Protein AF-A0A163KDQ4-F1 (afdb_monomer)

Solvent-accessible surface area (backbone atoms only — not comparable to full-atom values): 15233 Å² total; per-residue (Å²): 133,85,80,79,77,59,69,64,51,70,70,62,47,51,52,53,52,51,55,53,47,68,76,38,55,72,83,52,40,73,71,54,54,38,42,70,71,56,47,52,53,47,49,52,44,64,75,37,75,81,55,72,84,62,69,50,72,68,56,48,53,49,42,67,73,61,44,45,79,44,73,43,96,87,72,46,79,43,54,22,33,94,68,16,47,52,46,38,52,89,48,44,62,63,54,50,52,50,27,30,56,76,41,70,73,39,57,50,67,58,24,49,50,55,42,61,66,57,39,25,67,72,56,70,67,59,51,40,53,51,53,65,59,22,52,56,53,42,55,67,70,64,51,80,76,76,70,78,70,85,77,77,83,82,82,82,85,91,81,82,87,80,89,86,88,88,84,85,82,81,89,80,87,84,91,79,87,80,81,90,77,85,89,76,87,81,86,80,77,85,82,74,87,74,84,75,71,86,78,74,81,77,53,68,65,68,62,67,75,46,76,58,68,75,85,75,73,83,86,82,74,87,80,79,78,77,76,82,84,79,128

Organism: Absidia glauca (NCBI:txid4829)

Secondary structure (DSSP, 8-state):
-----PPPPHHHHHHHHHHHHHTS-HHHHHHHSB-HHHHHHHHHHHH-TT--SSS-HHHHHHHHHH-EEEE-TTS-EEEEETTEEBPBHHHHHHHHHHHHHHTTS--HHHHHHHHHHH-BS--HHHHHHHHHT-HHHHHHHH----PPP------------------------------PPP-----PPP-------------HHHHHTSPSS------S-GGGGSSSS--

Structure (mmCIF, N/CA/C/O backbone):
data_AF-A0A163KDQ4-F1
#
_entry.id   AF-A0A163KDQ4-F1
#
loop_
_atom_site.group_PDB
_atom_site.id
_atom_site.type_symbol
_atom_site.label_atom_id
_atom_site.label_alt_id
_atom_site.label_comp_id
_atom_site.label_asym_id
_atom_site.label_entity_id
_atom_site.label_seq_id
_atom_site.pdbx_PDB_ins_code
_atom_site.Cartn_x
_atom_site.Cartn_y
_atom_site.Cartn_z
_atom_site.occupancy
_atom_site.B_iso_or_equiv
_atom_site.auth_seq_id
_atom_site.auth_comp_id
_atom_site.auth_asym_id
_atom_site.auth_atom_id
_atom_site.pdbx_PDB_model_num
ATOM 1 N N . MET A 1 1 ? 18.501 -19.858 -22.096 1.00 34.72 1 MET A N 1
ATOM 2 C CA . MET A 1 1 ? 19.279 -18.742 -21.516 1.00 34.72 1 MET A CA 1
ATOM 3 C C . MET A 1 1 ? 18.375 -17.984 -20.552 1.00 34.72 1 MET A C 1
ATOM 5 O O . MET A 1 1 ? 17.455 -17.316 -21.007 1.00 34.72 1 MET A O 1
ATOM 9 N N . GLN A 1 2 ? 18.534 -18.166 -19.237 1.00 36.69 2 GLN A N 1
ATOM 10 C CA . GLN A 1 2 ? 17.748 -17.416 -18.251 1.00 36.69 2 GLN A CA 1
ATOM 11 C C . GLN A 1 2 ? 18.198 -15.951 -18.262 1.00 36.69 2 GLN A C 1
ATOM 13 O O . GLN A 1 2 ? 19.322 -15.643 -17.878 1.00 36.69 2 GLN A O 1
ATOM 18 N N . ASN A 1 3 ? 17.321 -15.051 -18.714 1.00 43.50 3 ASN A N 1
ATOM 19 C CA . ASN A 1 3 ? 17.499 -13.614 -18.533 1.00 43.50 3 ASN A CA 1
ATOM 20 C C . ASN A 1 3 ? 17.488 -13.320 -17.031 1.00 43.50 3 ASN A C 1
ATOM 22 O O . ASN A 1 3 ? 16.437 -13.308 -16.387 1.00 43.50 3 ASN A O 1
ATOM 26 N N . GLN A 1 4 ? 18.671 -13.112 -16.467 1.00 48.69 4 GLN A N 1
ATOM 27 C CA . GLN A 1 4 ? 18.855 -12.680 -15.093 1.00 48.69 4 GLN A CA 1
ATOM 28 C C . GLN A 1 4 ? 18.455 -11.199 -15.023 1.00 48.69 4 GLN A C 1
ATOM 30 O O . GLN A 1 4 ? 19.281 -10.297 -15.120 1.00 48.69 4 GLN A O 1
ATOM 35 N N . HIS A 1 5 ? 17.146 -10.939 -14.966 1.00 62.34 5 HIS A N 1
ATOM 36 C CA . HIS A 1 5 ? 16.616 -9.584 -14.877 1.00 62.34 5 HIS A CA 1
ATOM 37 C C . HIS A 1 5 ? 17.116 -8.941 -13.580 1.00 62.34 5 HIS A C 1
ATOM 39 O O . HIS A 1 5 ? 16.758 -9.365 -12.483 1.00 62.34 5 HIS A O 1
ATOM 45 N N . HIS A 1 6 ? 17.979 -7.934 -13.710 1.00 81.19 6 HIS A N 1
ATOM 46 C CA . HIS A 1 6 ? 18.516 -7.199 -12.573 1.00 81.19 6 HIS A CA 1
ATOM 47 C C . HIS A 1 6 ? 17.442 -6.250 -12.026 1.00 81.19 6 HIS A C 1
ATOM 49 O O . HIS A 1 6 ? 16.969 -5.344 -12.724 1.00 81.19 6 HIS A O 1
ATOM 55 N N . TYR A 1 7 ? 17.038 -6.472 -10.777 1.00 81.31 7 TYR A N 1
ATOM 56 C CA . TYR A 1 7 ? 16.044 -5.656 -10.084 1.00 81.31 7 TYR A CA 1
ATOM 57 C C . TYR A 1 7 ? 16.706 -4.622 -9.175 1.00 81.31 7 TYR A C 1
ATOM 59 O O . TYR A 1 7 ? 17.862 -4.754 -8.787 1.00 81.31 7 TYR A O 1
ATOM 67 N N . LEU A 1 8 ? 15.943 -3.580 -8.844 1.00 90.75 8 LEU A N 1
ATOM 68 C CA . LEU A 1 8 ? 16.328 -2.583 -7.849 1.00 90.75 8 LEU A CA 1
ATOM 69 C C . LEU A 1 8 ? 16.615 -3.274 -6.508 1.00 90.75 8 LEU A C 1
ATOM 71 O O . LEU A 1 8 ? 15.811 -4.100 -6.099 1.00 90.75 8 LEU A O 1
ATOM 75 N N . SER A 1 9 ? 17.700 -2.920 -5.818 1.00 91.56 9 SER A N 1
ATOM 76 C CA . SER A 1 9 ? 17.992 -3.464 -4.484 1.00 91.56 9 SER A CA 1
ATOM 77 C C . SER A 1 9 ? 17.008 -2.955 -3.416 1.00 91.56 9 SER A C 1
ATOM 79 O O . SER A 1 9 ? 16.410 -1.886 -3.569 1.00 91.56 9 SER A O 1
ATOM 81 N N . GLN A 1 10 ? 16.884 -3.677 -2.296 1.00 92.25 10 GLN A N 1
ATOM 82 C CA . GLN A 1 10 ? 16.089 -3.233 -1.142 1.00 92.25 10 GLN A CA 1
ATOM 83 C C . GLN A 1 10 ? 16.566 -1.866 -0.621 1.00 92.25 10 GLN A C 1
ATOM 85 O O . GLN A 1 10 ? 15.752 -0.970 -0.430 1.00 92.25 10 GLN A O 1
ATOM 90 N N . THR A 1 11 ? 17.878 -1.669 -0.469 1.00 94.25 11 THR A N 1
ATOM 91 C CA . THR A 1 11 ? 18.456 -0.409 0.028 1.00 94.25 11 THR A CA 1
ATOM 92 C C . THR A 1 11 ? 18.097 0.776 -0.867 1.00 94.25 11 THR A C 1
ATOM 94 O O . THR A 1 11 ? 17.671 1.827 -0.387 1.00 94.25 11 THR A O 1
ATOM 97 N N . SER A 1 12 ? 18.197 0.595 -2.187 1.00 94.19 12 SER A N 1
ATOM 98 C CA . SER A 1 12 ? 17.800 1.622 -3.155 1.00 94.19 12 SER A CA 1
ATOM 99 C C . SER A 1 12 ? 16.291 1.881 -3.120 1.00 94.19 12 SER A C 1
ATOM 101 O O . SER A 1 12 ? 15.836 3.005 -3.324 1.00 94.19 12 SER A O 1
ATOM 103 N N . PHE A 1 13 ? 15.477 0.862 -2.835 1.00 95.88 13 PHE A N 1
ATOM 104 C CA . PHE A 1 13 ? 14.049 1.068 -2.617 1.00 95.88 13 PHE A CA 1
ATOM 105 C C . PHE A 1 13 ? 13.758 1.855 -1.333 1.00 95.88 13 PHE A C 1
ATOM 107 O O . PHE A 1 13 ? 12.899 2.738 -1.342 1.00 95.88 13 PHE A O 1
ATOM 114 N N . ASP A 1 14 ? 14.495 1.611 -0.252 1.00 96.06 14 ASP A N 1
ATOM 115 C CA . ASP A 1 14 ? 14.333 2.350 1.001 1.00 96.06 14 ASP A CA 1
ATOM 116 C C . ASP A 1 14 ? 14.663 3.843 0.818 1.00 96.06 14 ASP A C 1
ATOM 118 O O . ASP A 1 14 ? 14.008 4.708 1.406 1.00 96.06 14 ASP A O 1
ATOM 122 N N . GLU A 1 15 ? 15.617 4.179 -0.056 1.00 96.56 15 GLU A N 1
ATOM 123 C CA . GLU A 1 15 ? 15.880 5.558 -0.500 1.00 96.56 15 GLU A CA 1
ATOM 124 C C . GLU A 1 15 ? 14.683 6.178 -1.223 1.00 96.56 15 GLU A C 1
ATOM 126 O O . GLU A 1 15 ? 14.291 7.312 -0.927 1.00 96.56 15 GLU A O 1
ATOM 131 N N . ILE A 1 16 ? 14.050 5.424 -2.126 1.00 96.44 16 ILE A N 1
ATOM 132 C CA . ILE A 1 16 ? 12.833 5.859 -2.819 1.00 96.44 16 ILE A CA 1
ATOM 133 C C . ILE A 1 16 ? 11.706 6.125 -1.815 1.00 96.44 16 ILE A C 1
ATOM 135 O O . ILE A 1 16 ? 11.016 7.143 -1.935 1.00 96.44 16 ILE A O 1
ATOM 139 N N . VAL A 1 17 ? 11.523 5.250 -0.821 1.00 95.88 17 VAL A N 1
ATOM 140 C CA . VAL A 1 17 ? 10.521 5.414 0.245 1.00 95.88 17 VAL A CA 1
ATOM 141 C C . VAL A 1 17 ? 10.825 6.652 1.088 1.00 95.88 17 VAL A C 1
ATOM 143 O O . VAL A 1 17 ? 9.925 7.463 1.318 1.00 95.88 17 VAL A O 1
ATOM 146 N N . ARG A 1 18 ? 12.082 6.852 1.505 1.00 95.25 18 ARG A N 1
ATOM 147 C CA . ARG A 1 18 ? 12.508 8.042 2.261 1.00 95.25 18 ARG A CA 1
ATOM 148 C C . ARG A 1 18 ? 12.234 9.326 1.487 1.00 95.25 18 ARG A C 1
ATOM 150 O O . ARG A 1 18 ? 11.585 10.229 2.014 1.00 95.25 18 ARG A O 1
ATOM 157 N N . SER A 1 19 ? 12.649 9.381 0.222 1.00 95.56 19 SER A N 1
ATOM 158 C CA . SER A 1 19 ? 12.368 10.513 -0.665 1.00 95.56 19 SER A CA 1
ATOM 159 C C . SER A 1 19 ? 10.862 10.731 -0.843 1.00 95.56 19 SER A C 1
ATOM 161 O O . SER A 1 19 ? 10.387 11.866 -0.831 1.00 95.56 19 SER A O 1
ATOM 163 N N . TYR A 1 20 ? 10.073 9.664 -0.987 1.00 95.38 20 TYR A N 1
ATOM 164 C CA . TYR A 1 20 ? 8.616 9.762 -1.101 1.00 95.38 20 TYR A CA 1
ATOM 165 C C . TYR A 1 20 ? 7.992 10.396 0.146 1.00 95.38 20 TYR A C 1
ATOM 167 O O . TYR A 1 20 ? 7.242 11.362 0.023 1.00 95.38 20 TYR A O 1
ATOM 175 N N . LEU A 1 21 ? 8.347 9.914 1.338 1.00 94.12 21 LEU A N 1
ATOM 176 C CA . LEU A 1 21 ? 7.816 10.428 2.601 1.00 94.12 21 LEU A CA 1
ATOM 177 C C . LEU A 1 21 ? 8.261 11.870 2.882 1.00 94.12 21 LEU A C 1
ATOM 179 O O . LEU A 1 21 ? 7.455 12.661 3.378 1.00 94.12 21 LEU A O 1
ATOM 183 N N . ALA A 1 22 ? 9.502 12.231 2.541 1.00 92.88 22 ALA A N 1
ATOM 184 C CA . ALA A 1 22 ? 10.025 13.589 2.704 1.00 92.88 22 ALA A CA 1
ATOM 185 C C . ALA A 1 22 ? 9.215 14.626 1.906 1.00 92.88 22 ALA A C 1
ATOM 187 O O . ALA A 1 22 ? 8.944 15.711 2.413 1.00 92.88 22 ALA A O 1
ATOM 188 N N . ASN A 1 23 ? 8.741 14.249 0.715 1.00 92.69 23 ASN A N 1
ATOM 189 C CA . ASN A 1 23 ? 7.931 15.103 -0.160 1.00 92.69 23 ASN A CA 1
ATOM 190 C C . ASN A 1 23 ? 6.452 15.218 0.265 1.00 92.69 23 ASN A C 1
ATOM 192 O O . ASN A 1 23 ? 5.674 15.918 -0.384 1.00 92.69 23 ASN A O 1
ATOM 196 N N . LEU A 1 24 ? 6.028 14.528 1.329 1.00 92.25 24 LEU A N 1
ATOM 197 C CA . LEU A 1 24 ? 4.675 14.637 1.873 1.00 92.25 24 LEU A CA 1
ATOM 198 C C . LEU A 1 24 ? 4.623 15.608 3.052 1.00 92.25 24 LEU A C 1
ATOM 200 O O . LEU A 1 24 ? 5.508 15.614 3.912 1.00 92.25 24 LEU A O 1
ATOM 204 N N . SER A 1 25 ? 3.517 16.354 3.142 1.00 90.50 25 SER A N 1
ATOM 205 C CA . SER A 1 25 ? 3.184 17.131 4.336 1.00 90.50 25 SER A CA 1
ATOM 206 C C . SER A 1 25 ? 3.009 16.219 5.550 1.00 90.50 25 SER A C 1
ATOM 208 O O . SER A 1 25 ? 2.615 15.059 5.412 1.00 90.50 25 SER A O 1
ATOM 210 N N . PHE A 1 26 ? 3.232 16.758 6.751 1.00 85.12 26 PHE A N 1
ATOM 211 C CA . PHE A 1 26 ? 3.130 16.009 8.008 1.00 85.12 26 PHE A CA 1
ATOM 212 C C . PHE A 1 26 ? 1.811 15.222 8.129 1.00 85.12 26 PHE A C 1
ATOM 214 O O . PHE A 1 26 ? 1.819 14.017 8.380 1.00 85.12 26 PHE A O 1
ATOM 221 N N . LYS A 1 27 ? 0.679 15.872 7.815 1.00 84.88 27 LYS A N 1
ATOM 222 C CA . LYS A 1 27 ? -0.659 15.253 7.846 1.00 84.88 27 LYS A CA 1
ATOM 223 C C . LYS A 1 27 ? -0.804 14.067 6.884 1.00 84.88 27 LYS A C 1
ATOM 225 O O . LYS A 1 27 ? -1.505 13.111 7.203 1.00 84.88 27 LYS A O 1
ATOM 230 N N . LYS A 1 28 ? -0.177 14.124 5.702 1.00 86.25 28 LYS A N 1
ATOM 231 C CA . LYS A 1 28 ? -0.217 13.030 4.715 1.00 86.25 28 LYS A CA 1
ATOM 232 C C . LYS A 1 28 ? 0.767 11.921 5.080 1.00 86.25 28 LYS A C 1
ATOM 234 O O . LYS A 1 28 ? 0.423 10.752 4.950 1.00 86.25 28 LYS A O 1
ATOM 239 N N . ARG A 1 29 ? 1.959 12.282 5.563 1.00 87.81 29 ARG A N 1
ATOM 240 C CA . ARG A 1 29 ? 3.044 11.356 5.908 1.00 87.81 29 ARG A CA 1
ATOM 241 C C . ARG A 1 29 ? 2.635 10.350 6.984 1.00 87.81 29 ARG A C 1
ATOM 243 O O . ARG A 1 29 ? 2.889 9.168 6.792 1.00 87.81 29 ARG A O 1
ATOM 250 N N . ASP A 1 30 ? 1.956 10.797 8.046 1.00 82.56 30 ASP A N 1
ATOM 251 C CA . ASP A 1 30 ? 1.533 9.930 9.165 1.00 82.56 30 ASP A CA 1
ATOM 252 C C . ASP A 1 30 ? 0.646 8.750 8.725 1.00 82.56 30 ASP A C 1
ATOM 254 O O . ASP A 1 30 ? 0.699 7.666 9.301 1.00 82.56 30 ASP A O 1
ATOM 258 N N . LYS A 1 31 ? -0.166 8.945 7.681 1.00 83.75 31 LYS A N 1
ATOM 259 C CA . LYS A 1 31 ? -1.146 7.951 7.211 1.00 83.75 31 LYS A CA 1
ATOM 260 C C . LYS A 1 31 ? -0.761 7.287 5.889 1.00 83.75 31 LYS A C 1
ATOM 262 O O . LYS A 1 31 ? -1.480 6.399 5.435 1.00 83.75 31 LYS A O 1
ATOM 267 N N . ALA A 1 32 ? 0.333 7.726 5.263 1.00 90.88 32 ALA A N 1
ATOM 268 C CA . ALA A 1 32 ? 0.705 7.313 3.912 1.00 90.88 32 ALA A CA 1
ATOM 269 C C . ALA A 1 32 ? 1.095 5.836 3.832 1.00 90.88 32 ALA A C 1
ATOM 271 O O . ALA A 1 32 ? 0.695 5.156 2.893 1.00 90.88 32 ALA A O 1
ATOM 272 N N . LEU A 1 33 ? 1.876 5.360 4.802 1.00 94.44 33 LEU A N 1
ATOM 273 C CA . LEU A 1 33 ? 2.344 3.980 4.894 1.00 94.44 33 LEU A CA 1
ATOM 274 C C . LEU A 1 33 ? 2.084 3.471 6.310 1.00 94.44 33 LEU A C 1
ATOM 276 O O . LEU A 1 33 ? 2.248 4.212 7.277 1.00 94.44 33 LEU A O 1
ATOM 280 N N . ILE A 1 34 ? 1.691 2.208 6.428 1.00 94.56 34 ILE A N 1
ATOM 281 C CA . ILE A 1 34 ? 1.491 1.547 7.717 1.00 94.56 34 ILE A CA 1
ATOM 282 C C . ILE A 1 34 ? 2.737 0.712 7.986 1.00 94.56 34 ILE A C 1
ATOM 284 O O . ILE A 1 34 ? 3.053 -0.175 7.202 1.00 94.56 34 ILE A O 1
ATOM 288 N N . ASP A 1 35 ? 3.468 1.014 9.055 1.00 94.75 35 ASP A N 1
ATOM 289 C CA . ASP A 1 35 ? 4.564 0.163 9.516 1.00 94.75 35 ASP A CA 1
ATOM 290 C C . ASP A 1 35 ? 4.040 -0.981 10.394 1.00 94.75 35 ASP A C 1
ATOM 292 O O . ASP A 1 35 ? 2.869 -1.014 10.790 1.00 94.75 35 ASP A O 1
ATOM 296 N N . ARG A 1 36 ? 4.916 -1.936 10.714 1.00 94.06 36 ARG A N 1
ATOM 297 C CA . ARG A 1 36 ? 4.572 -3.074 11.577 1.00 94.06 36 ARG A CA 1
ATOM 298 C C . ARG A 1 36 ? 3.943 -2.651 12.908 1.00 94.06 36 ARG A C 1
ATOM 300 O O . ARG A 1 36 ? 2.951 -3.241 13.330 1.00 94.06 36 ARG A O 1
ATOM 307 N N . ARG A 1 37 ? 4.502 -1.631 13.568 1.00 94.31 37 ARG A N 1
ATOM 308 C CA . ARG A 1 37 ? 4.016 -1.157 14.872 1.00 94.31 37 ARG A CA 1
ATOM 309 C C . ARG A 1 37 ? 2.583 -0.642 14.763 1.00 94.31 37 ARG A C 1
ATOM 311 O O . ARG A 1 37 ? 1.730 -1.024 15.561 1.00 94.31 37 ARG A O 1
ATOM 318 N N . ARG A 1 38 ? 2.301 0.195 13.764 1.00 94.25 38 ARG A N 1
ATOM 319 C CA . ARG A 1 38 ? 0.967 0.745 13.515 1.00 94.25 38 ARG A CA 1
ATOM 320 C C . ARG A 1 38 ? -0.014 -0.341 13.088 1.00 94.25 38 ARG A C 1
ATOM 322 O O . ARG A 1 38 ? -1.150 -0.311 13.543 1.00 94.25 38 ARG A O 1
ATOM 329 N N . TYR A 1 39 ? 0.417 -1.312 12.284 1.00 95.75 39 TYR A N 1
ATOM 330 C CA . TYR A 1 39 ? -0.403 -2.468 11.916 1.00 95.75 39 TYR A CA 1
ATOM 331 C C . TYR A 1 39 ? -0.865 -3.256 13.148 1.00 95.75 39 TYR A C 1
ATOM 333 O O . TYR A 1 39 ? -2.047 -3.563 13.265 1.00 95.75 39 TYR A O 1
ATOM 341 N N . ASN A 1 40 ? 0.029 -3.515 14.105 1.00 94.75 40 ASN A N 1
ATOM 342 C CA . ASN A 1 40 ? -0.322 -4.227 15.338 1.00 94.75 40 ASN A CA 1
ATOM 343 C C . ASN A 1 40 ? -1.328 -3.441 16.195 1.00 94.75 40 ASN A C 1
ATOM 345 O O . ASN A 1 40 ? -2.254 -4.027 16.745 1.00 94.75 40 ASN A O 1
ATOM 349 N N . LEU A 1 41 ? -1.204 -2.110 16.260 1.00 94.50 41 LEU A N 1
ATOM 350 C CA . LEU A 1 41 ? -2.204 -1.267 16.928 1.00 94.50 41 LEU A CA 1
ATOM 351 C C . LEU A 1 41 ? -3.565 -1.321 16.225 1.00 94.50 41 LEU A C 1
ATOM 353 O O . LEU A 1 41 ? -4.597 -1.356 16.890 1.00 94.50 41 LEU A O 1
ATOM 357 N N . ILE A 1 42 ? -3.580 -1.327 14.888 1.00 95.69 42 ILE A N 1
ATOM 358 C CA . ILE A 1 42 ? -4.812 -1.497 14.107 1.00 95.69 42 ILE A CA 1
ATOM 359 C C . ILE A 1 42 ? -5.452 -2.849 14.438 1.00 95.69 42 ILE A C 1
ATOM 361 O O . ILE A 1 42 ? -6.644 -2.899 14.732 1.00 95.69 42 ILE A O 1
ATOM 365 N N . LEU A 1 43 ? -4.655 -3.919 14.440 1.00 94.69 43 LEU A N 1
ATOM 366 C CA . LEU A 1 43 ? -5.100 -5.269 14.769 1.00 94.69 43 LEU A CA 1
ATOM 367 C C . LEU A 1 43 ? -5.732 -5.324 16.167 1.00 94.69 43 LEU A C 1
ATOM 369 O O . LEU A 1 43 ? -6.866 -5.775 16.299 1.00 94.69 43 LEU A O 1
ATOM 373 N N . GLN A 1 44 ? -5.051 -4.776 17.175 1.00 94.69 44 GLN A N 1
ATOM 374 C CA . GLN A 1 44 ? -5.523 -4.756 18.560 1.00 94.69 44 GLN A CA 1
ATOM 375 C C . GLN A 1 44 ? -6.852 -3.998 18.713 1.00 94.69 44 GLN A C 1
ATOM 377 O O . GLN A 1 44 ? -7.772 -4.474 19.375 1.00 94.69 44 GLN A O 1
ATOM 382 N N . VAL A 1 45 ? -6.994 -2.838 18.058 1.00 95.62 45 VAL A N 1
ATOM 383 C CA . VAL A 1 45 ? -8.248 -2.061 18.078 1.00 95.62 45 VAL A CA 1
ATOM 384 C C . VAL A 1 45 ? -9.406 -2.829 17.438 1.00 95.62 45 VAL A C 1
ATOM 386 O O . VAL A 1 45 ? -10.545 -2.699 17.887 1.00 95.62 45 VAL A O 1
ATOM 389 N N . LEU A 1 46 ? -9.145 -3.593 16.376 1.00 95.06 46 LEU A N 1
ATOM 390 C CA . LEU A 1 46 ? -10.184 -4.364 15.695 1.00 95.06 46 LEU A CA 1
ATOM 391 C C . LEU A 1 46 ? -10.546 -5.658 16.437 1.00 95.06 46 LEU A C 1
ATOM 393 O O . LEU A 1 46 ? -11.700 -6.073 16.374 1.00 95.06 46 LEU A O 1
ATOM 397 N N . GLN A 1 47 ? -9.593 -6.276 17.138 1.00 92.94 47 GLN A N 1
ATOM 398 C CA . GLN A 1 47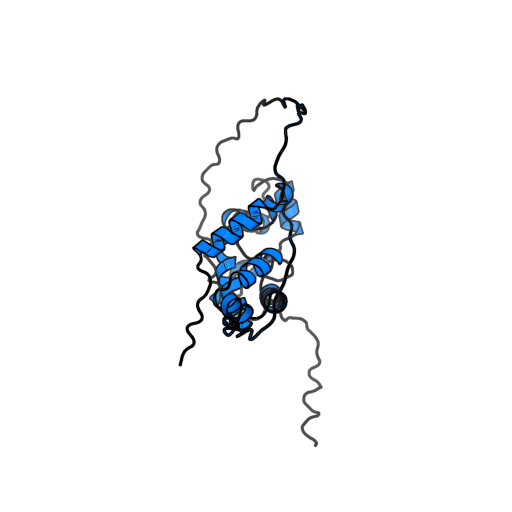 ? -9.837 -7.446 17.986 1.00 92.94 47 GLN A CA 1
ATOM 399 C C . GLN A 1 47 ? -10.677 -7.086 19.215 1.00 92.94 47 GLN A C 1
ATOM 401 O O . GLN A 1 47 ? -11.609 -7.806 19.566 1.00 92.94 47 GLN A O 1
ATOM 406 N N . GLU A 1 48 ? -10.389 -5.943 19.841 1.00 90.38 48 GLU A N 1
ATOM 407 C CA . GLU A 1 48 ? -11.056 -5.496 21.062 1.00 90.38 48 GLU A CA 1
ATOM 408 C C . GLU A 1 48 ? -11.698 -4.110 20.873 1.00 90.38 48 GLU A C 1
ATOM 410 O O . GLU A 1 48 ? -11.261 -3.118 21.461 1.00 90.38 48 GLU A O 1
ATOM 415 N N . PRO A 1 49 ? -12.792 -3.989 20.099 1.00 86.25 49 PRO A N 1
ATOM 416 C CA . PRO A 1 49 ? -13.369 -2.689 19.739 1.00 86.25 49 PRO A CA 1
ATOM 417 C C . PRO A 1 49 ? -13.935 -1.895 20.929 1.00 86.25 49 PRO A C 1
ATOM 419 O O . PRO A 1 49 ? -14.201 -0.694 20.794 1.00 86.25 49 PRO A O 1
ATOM 422 N N . LYS A 1 50 ? -14.140 -2.558 22.077 1.00 86.06 50 LYS A N 1
ATOM 423 C CA . LYS A 1 50 ? -14.586 -1.959 23.345 1.00 86.06 50 LYS A CA 1
ATOM 424 C C . LYS A 1 50 ? -13.424 -1.514 24.238 1.00 86.06 50 LYS A C 1
ATOM 426 O O . LYS A 1 50 ? -13.656 -0.748 25.168 1.00 86.06 50 LYS A O 1
ATOM 431 N N . ASN A 1 51 ? -12.197 -1.957 23.966 1.00 88.19 51 ASN A N 1
ATOM 432 C CA . ASN A 1 51 ? -11.035 -1.582 24.757 1.00 88.19 51 ASN A CA 1
ATOM 433 C C . ASN A 1 51 ? -10.615 -0.142 24.423 1.00 88.19 51 ASN A C 1
ATOM 435 O O . ASN A 1 51 ? -10.085 0.162 23.352 1.00 88.19 51 ASN A O 1
ATOM 439 N N . THR A 1 52 ? -10.873 0.775 25.353 1.00 88.31 52 THR A N 1
ATOM 440 C CA . THR A 1 52 ? -10.553 2.198 25.197 1.00 88.31 52 THR A CA 1
ATOM 441 C C . THR A 1 52 ? -9.133 2.559 25.620 1.00 88.31 52 THR A C 1
ATOM 443 O O . THR A 1 52 ? -8.728 3.693 25.367 1.00 88.31 52 THR A O 1
ATOM 446 N N . ALA A 1 53 ? -8.384 1.630 26.227 1.00 88.31 53 ALA A N 1
ATOM 447 C CA . ALA A 1 53 ? -6.995 1.842 26.636 1.00 88.31 53 ALA A CA 1
ATOM 448 C C . ALA A 1 53 ? -6.025 1.818 25.442 1.00 88.31 53 ALA A C 1
ATOM 450 O O . ALA A 1 53 ? -4.918 2.349 25.520 1.00 88.31 53 ALA A O 1
ATOM 451 N N . VAL A 1 54 ? -6.441 1.236 24.312 1.00 85.44 54 VAL A N 1
ATOM 452 C CA . VAL A 1 54 ? -5.620 1.153 23.102 1.00 85.44 54 VAL A CA 1
ATOM 453 C C . VAL A 1 54 ? -5.698 2.463 22.317 1.00 85.44 54 VAL A C 1
ATOM 455 O O . VAL A 1 54 ? -6.720 2.788 21.702 1.00 85.44 54 VAL A O 1
ATOM 458 N N . SER A 1 55 ? -4.577 3.188 22.286 1.00 88.81 55 SER A N 1
ATOM 459 C CA . SER A 1 55 ? -4.389 4.415 21.500 1.00 88.81 55 SER A CA 1
ATOM 460 C C . SER A 1 55 ? -5.440 5.511 21.783 1.00 88.81 55 SER A C 1
ATOM 462 O O . SER A 1 55 ? -6.189 5.469 22.758 1.00 88.81 55 SER A O 1
ATOM 464 N N . THR A 1 56 ? -5.495 6.540 20.937 1.00 92.94 56 THR A N 1
ATOM 465 C CA . THR A 1 56 ? -6.414 7.676 21.090 1.00 92.94 56 THR A CA 1
ATOM 466 C C . THR A 1 56 ? -7.804 7.376 20.519 1.00 92.94 56 THR A C 1
ATOM 468 O O . THR A 1 56 ? -7.969 6.557 19.611 1.00 92.94 56 THR A O 1
ATOM 471 N N . ALA A 1 57 ? -8.834 8.090 20.993 1.00 93.56 57 ALA A N 1
ATOM 472 C CA . ALA A 1 57 ? -10.202 7.947 20.479 1.00 93.56 57 ALA A CA 1
ATOM 473 C C . ALA A 1 57 ? -10.302 8.220 18.967 1.00 93.56 57 ALA A C 1
ATOM 475 O O . ALA A 1 57 ? -10.987 7.491 18.246 1.00 93.56 57 ALA A O 1
ATOM 476 N N . GLN A 1 58 ? -9.566 9.223 18.476 1.00 92.44 58 GLN A N 1
ATOM 477 C CA . GLN A 1 58 ? -9.498 9.550 17.051 1.00 92.44 58 GLN A CA 1
ATOM 478 C C . GLN A 1 58 ? -8.883 8.409 16.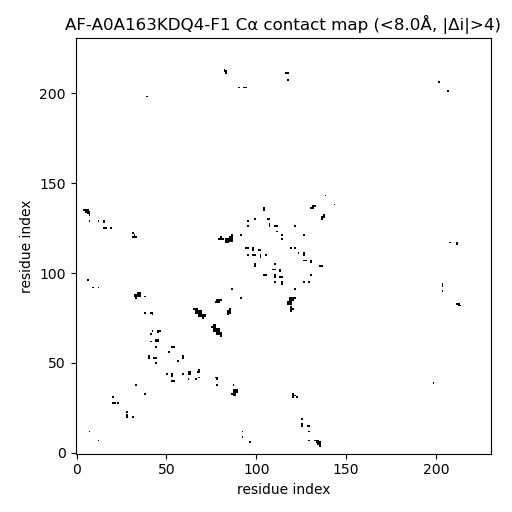234 1.00 92.44 58 GLN A C 1
ATOM 480 O O . GLN A 1 58 ? -9.402 8.071 15.168 1.00 92.44 58 GLN A O 1
ATOM 485 N N . PHE A 1 59 ? -7.809 7.791 16.739 1.00 92.88 59 PHE A N 1
ATOM 486 C CA . PHE A 1 59 ? -7.190 6.640 16.090 1.00 92.88 59 PHE A CA 1
ATOM 487 C C . PHE A 1 59 ? -8.166 5.467 16.015 1.00 92.88 59 PHE A C 1
ATOM 489 O O . PHE A 1 59 ? -8.373 4.925 14.933 1.00 92.88 59 PHE A O 1
ATOM 496 N N . ARG A 1 60 ? -8.846 5.127 17.117 1.00 95.06 60 ARG A N 1
ATOM 497 C CA . ARG A 1 60 ? -9.832 4.034 17.133 1.00 95.06 60 ARG A CA 1
ATOM 498 C C . ARG A 1 60 ? -10.992 4.266 16.170 1.00 95.06 60 ARG A C 1
ATOM 500 O O . ARG A 1 60 ? -11.409 3.341 15.476 1.00 95.06 60 ARG A O 1
ATOM 507 N N . PHE A 1 61 ? -11.520 5.489 16.119 1.00 94.62 61 PHE A N 1
ATOM 508 C CA . PHE A 1 61 ? -12.568 5.844 15.164 1.00 94.62 61 PHE A CA 1
ATOM 509 C C . PHE A 1 61 ? -12.082 5.682 13.720 1.00 94.62 61 PHE A C 1
ATOM 511 O O . PHE A 1 61 ? -12.759 5.053 12.910 1.00 94.62 61 PHE A O 1
ATOM 518 N N . TRP A 1 62 ? -10.888 6.195 13.410 1.00 94.38 62 TRP A N 1
ATOM 519 C CA . TRP A 1 62 ? -10.275 6.040 12.093 1.00 94.38 62 TRP A CA 1
ATOM 520 C C . TRP A 1 62 ? -10.066 4.567 11.728 1.00 94.38 62 TRP A C 1
ATOM 522 O O . TRP A 1 62 ? -10.425 4.171 10.624 1.00 94.38 62 TRP A O 1
ATOM 532 N N . VAL A 1 63 ? -9.567 3.747 12.655 1.00 95.81 63 VAL A N 1
ATOM 533 C CA . VAL A 1 63 ? -9.341 2.318 12.420 1.00 95.81 63 VAL A CA 1
ATOM 534 C C . VAL A 1 63 ? -10.634 1.593 12.073 1.00 95.81 63 VAL A C 1
ATOM 536 O O . VAL A 1 63 ? -10.702 0.964 11.023 1.00 95.81 63 VAL A O 1
ATOM 539 N N . LYS A 1 64 ? -11.674 1.740 12.901 1.00 94.69 64 LYS A N 1
ATOM 540 C CA . LYS A 1 64 ? -12.976 1.095 12.669 1.00 94.69 64 LYS A CA 1
ATOM 541 C C . LYS A 1 64 ? -13.658 1.571 11.387 1.00 94.69 64 LYS A C 1
ATOM 543 O O . LYS A 1 64 ? -14.457 0.844 10.814 1.00 94.69 64 LYS A O 1
ATOM 548 N N . LYS A 1 65 ? -13.370 2.803 10.957 1.00 95.19 65 LYS A N 1
ATOM 549 C CA . LYS A 1 65 ? -13.916 3.372 9.722 1.00 95.19 65 LYS A CA 1
ATOM 550 C C . LYS A 1 65 ? -13.201 2.861 8.471 1.00 95.19 65 LYS A C 1
ATOM 552 O O . LYS A 1 65 ? -13.848 2.699 7.444 1.00 95.19 65 LYS A O 1
ATOM 557 N N . MET A 1 66 ? -11.882 2.685 8.530 1.00 95.44 66 MET A N 1
ATOM 558 C CA . MET A 1 66 ? -11.075 2.366 7.349 1.00 95.44 66 MET A CA 1
ATOM 559 C C . MET A 1 66 ? -10.823 0.870 7.183 1.00 95.44 66 MET A C 1
ATOM 561 O O . MET A 1 66 ? -10.688 0.399 6.061 1.00 95.44 66 MET A O 1
ATOM 565 N N . PHE A 1 67 ? -10.717 0.121 8.275 1.00 96.75 67 PHE A N 1
ATOM 566 C CA . PHE A 1 67 ? -10.224 -1.248 8.240 1.00 96.75 67 PHE A CA 1
ATOM 567 C C . PHE A 1 67 ? -11.249 -2.242 8.760 1.00 96.75 67 PHE A C 1
ATOM 569 O O . PHE A 1 67 ? -12.123 -1.918 9.560 1.00 96.75 67 PHE A O 1
ATOM 576 N N . GLN A 1 68 ? -11.086 -3.480 8.314 1.00 95.44 68 GLN A N 1
ATOM 577 C CA . GLN A 1 68 ? -11.866 -4.629 8.741 1.00 95.44 68 GLN A CA 1
ATOM 578 C C . GLN A 1 68 ? -10.916 -5.754 9.136 1.00 95.44 68 GLN A C 1
ATOM 580 O O . GLN A 1 68 ? -9.823 -5.877 8.579 1.00 95.44 68 GLN A O 1
ATOM 585 N N . LEU A 1 69 ? -11.334 -6.568 10.099 1.00 94.69 69 LEU A N 1
ATOM 586 C CA . LEU A 1 69 ? -10.588 -7.739 10.531 1.00 94.69 69 LEU A CA 1
ATOM 587 C C . LEU A 1 69 ? -11.195 -8.983 9.898 1.00 94.69 69 LEU A C 1
ATOM 589 O O . LEU A 1 69 ? -12.392 -9.222 10.036 1.00 94.69 69 LEU A O 1
ATOM 593 N N . VAL A 1 70 ? -10.371 -9.760 9.204 1.00 92.94 70 VAL A N 1
ATOM 594 C CA . VAL A 1 70 ? -10.785 -10.994 8.534 1.00 92.94 70 VAL A CA 1
ATOM 595 C C . VAL A 1 70 ? -9.987 -12.158 9.097 1.00 92.94 70 VAL A C 1
ATOM 597 O O . VAL A 1 70 ? -8.766 -12.076 9.230 1.00 92.94 70 VAL A O 1
ATOM 600 N N . THR A 1 71 ? -10.675 -13.253 9.402 1.00 91.06 71 THR A N 1
ATOM 601 C CA . THR A 1 71 ? -10.047 -14.515 9.799 1.00 91.06 71 THR A CA 1
ATOM 602 C C . THR A 1 71 ? -9.816 -15.370 8.559 1.00 91.06 71 THR A C 1
ATOM 604 O O . THR A 1 71 ? -10.749 -15.662 7.815 1.00 91.06 71 THR A O 1
ATOM 607 N N . LEU A 1 72 ? -8.566 -15.757 8.322 1.00 85.50 72 LEU A N 1
ATOM 608 C CA . LEU A 1 72 ? -8.181 -16.705 7.282 1.00 85.50 72 LEU A CA 1
ATOM 609 C C . LEU A 1 72 ? -8.656 -18.117 7.636 1.00 85.50 72 LEU A C 1
ATOM 611 O O . LEU A 1 72 ? -8.805 -18.446 8.810 1.00 85.50 72 LEU A O 1
ATOM 615 N N . GLU A 1 73 ? -8.760 -18.993 6.635 1.00 84.31 73 GLU A N 1
ATOM 616 C CA . GLU A 1 73 ? -9.018 -20.431 6.842 1.00 84.31 73 GLU A CA 1
ATOM 617 C C . GLU A 1 73 ? -7.997 -21.076 7.792 1.00 84.31 73 GLU A C 1
ATOM 619 O O . GLU A 1 73 ? -8.324 -21.982 8.547 1.00 84.31 73 GLU A O 1
ATOM 624 N N . THR A 1 74 ? -6.769 -20.550 7.829 1.00 84.81 7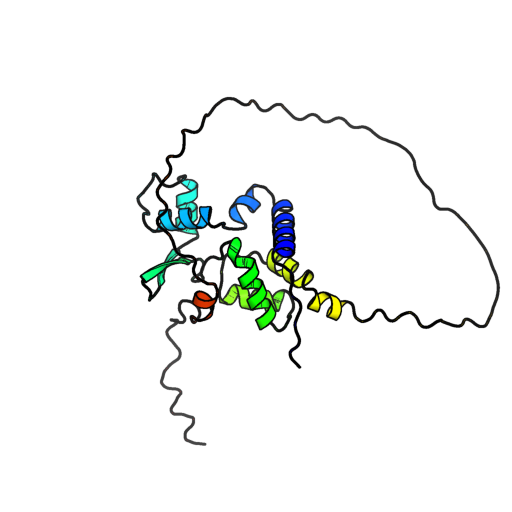4 THR A N 1
ATOM 625 C CA . THR A 1 74 ? -5.719 -21.000 8.754 1.00 84.81 74 THR A CA 1
ATOM 626 C C . THR A 1 74 ? -5.906 -20.492 10.194 1.00 84.81 74 THR A C 1
ATOM 628 O O . THR A 1 74 ? -4.956 -20.544 10.968 1.00 84.81 74 THR A O 1
ATOM 631 N N . GLY A 1 75 ? -7.035 -19.861 10.528 1.00 85.12 75 GLY A N 1
ATOM 632 C CA . GLY A 1 75 ? -7.300 -19.236 11.832 1.00 85.12 75 GLY A CA 1
ATOM 633 C C . GLY A 1 75 ? -6.541 -17.929 12.101 1.00 85.12 75 GLY A C 1
ATOM 634 O O . GLY A 1 75 ? -6.678 -17.345 13.172 1.00 85.12 75 GLY A O 1
ATOM 635 N N . ARG A 1 76 ? -5.742 -17.438 11.145 1.00 86.25 76 ARG A N 1
ATOM 636 C CA . ARG A 1 76 ? -4.939 -16.213 11.305 1.00 86.25 76 ARG A CA 1
ATOM 637 C C . ARG A 1 76 ? -5.763 -14.969 11.004 1.00 86.25 76 ARG A C 1
ATOM 639 O O . ARG A 1 76 ? -6.558 -14.966 10.073 1.00 86.25 76 ARG A O 1
ATOM 646 N N . LEU A 1 77 ? -5.522 -13.897 11.747 1.00 90.62 77 LEU A N 1
ATOM 647 C CA . LEU A 1 77 ? -6.231 -12.631 11.585 1.00 90.62 77 LEU A CA 1
ATOM 648 C C . LEU A 1 77 ? -5.464 -11.677 10.660 1.00 90.62 77 LEU A C 1
ATOM 650 O O . LEU A 1 77 ? -4.261 -11.471 10.822 1.00 90.62 77 LEU A O 1
ATOM 654 N N . VAL A 1 78 ? -6.165 -11.072 9.702 1.00 93.62 78 VAL A N 1
ATOM 655 C CA . VAL A 1 78 ? -5.607 -10.139 8.714 1.00 93.62 78 VAL A CA 1
ATOM 656 C C . VAL A 1 78 ? -6.423 -8.853 8.681 1.00 93.62 78 VAL A C 1
ATOM 658 O O . VAL A 1 78 ? -7.653 -8.875 8.669 1.00 93.62 78 VAL A O 1
ATOM 661 N N . VAL A 1 79 ? -5.723 -7.719 8.646 1.00 95.62 79 VAL A N 1
ATOM 662 C CA . VAL A 1 79 ? -6.329 -6.399 8.480 1.00 95.62 79 VAL A CA 1
ATOM 663 C C . VAL A 1 79 ? -6.543 -6.137 6.992 1.00 95.62 79 VAL A C 1
ATOM 665 O O . VAL A 1 79 ? -5.596 -6.133 6.200 1.00 95.62 79 VAL A O 1
ATOM 668 N N . CYS A 1 80 ? -7.789 -5.869 6.621 1.00 96.00 80 CYS A N 1
ATOM 669 C CA . CYS A 1 80 ? -8.209 -5.614 5.251 1.00 96.00 80 CYS A CA 1
ATOM 670 C C . CYS A 1 80 ? -8.782 -4.200 5.083 1.00 96.00 80 CYS A C 1
ATOM 672 O O . CYS A 1 80 ? -9.372 -3.629 5.999 1.00 96.00 80 CYS A O 1
ATOM 674 N N . HIS A 1 81 ? -8.641 -3.663 3.874 1.00 95.75 81 HIS A N 1
ATOM 675 C CA . HIS A 1 81 ? -9.321 -2.468 3.372 1.00 95.75 81 HIS A CA 1
ATOM 676 C C . HIS A 1 81 ? -9.858 -2.781 1.973 1.00 95.75 81 HIS A C 1
ATOM 678 O O . HIS A 1 81 ? -9.120 -3.329 1.152 1.00 95.75 81 HIS A O 1
ATOM 684 N N . ASP A 1 82 ? -11.120 -2.451 1.690 1.00 92.62 82 ASP A N 1
ATOM 685 C CA . ASP A 1 82 ? -11.820 -2.821 0.445 1.00 92.62 82 ASP A CA 1
ATOM 686 C C . ASP A 1 82 ? -11.654 -4.309 0.078 1.00 92.62 82 ASP A C 1
ATOM 688 O O . ASP A 1 82 ? -11.304 -4.652 -1.054 1.00 92.62 82 ASP A O 1
ATOM 692 N N . ASN A 1 83 ? -11.838 -5.197 1.063 1.00 91.75 83 ASN A N 1
ATOM 693 C CA . ASN A 1 83 ? -11.672 -6.654 0.931 1.00 91.75 83 ASN A CA 1
ATOM 694 C C . ASN A 1 83 ? -10.263 -7.114 0.513 1.00 91.75 83 ASN A C 1
ATOM 696 O O . ASN A 1 83 ? -10.078 -8.257 0.104 1.00 91.75 83 ASN A O 1
ATOM 700 N N . LYS A 1 84 ? -9.252 -6.246 0.626 1.00 93.94 84 LYS A N 1
ATOM 701 C CA . LYS A 1 84 ? -7.862 -6.563 0.283 1.00 93.94 84 LYS A CA 1
ATOM 702 C C . LYS A 1 84 ? -6.948 -6.385 1.487 1.00 93.94 84 LYS A C 1
ATOM 704 O O . LYS A 1 84 ? -7.076 -5.371 2.183 1.00 93.94 84 LYS A O 1
ATOM 709 N N . PRO A 1 85 ? -5.985 -7.296 1.700 1.00 95.69 85 PRO A N 1
ATOM 710 C CA . PRO A 1 85 ? -5.018 -7.176 2.779 1.00 95.69 85 PRO A CA 1
ATOM 711 C C . PRO A 1 85 ? -4.252 -5.856 2.677 1.00 95.69 85 PRO A C 1
ATOM 713 O O . PRO A 1 85 ? -3.787 -5.462 1.600 1.00 95.69 85 PRO A O 1
ATOM 716 N N . VAL A 1 86 ? -4.139 -5.175 3.813 1.00 96.38 86 VAL A N 1
ATOM 717 C CA . VAL A 1 86 ? -3.390 -3.927 3.947 1.00 96.38 86 VAL A CA 1
ATOM 718 C C . VAL A 1 86 ? -1.901 -4.231 3.870 1.00 96.38 86 VAL A C 1
ATOM 720 O O . VAL A 1 86 ? -1.367 -4.980 4.687 1.00 96.38 86 VAL A O 1
ATOM 723 N N . ALA A 1 87 ? -1.212 -3.629 2.901 1.00 96.25 87 ALA A N 1
ATOM 724 C CA . ALA A 1 87 ? 0.230 -3.767 2.796 1.00 96.25 87 ALA A CA 1
ATOM 725 C C . ALA A 1 87 ? 0.940 -2.963 3.891 1.00 96.25 87 ALA A C 1
ATOM 727 O O . ALA A 1 87 ? 0.766 -1.750 4.026 1.00 96.25 87 ALA A O 1
ATOM 728 N N . ILE A 1 88 ? 1.800 -3.649 4.630 1.00 95.81 88 ILE A N 1
ATOM 729 C CA . ILE A 1 88 ? 2.749 -3.044 5.566 1.00 95.81 88 ILE A CA 1
ATOM 730 C C . ILE A 1 88 ? 3.991 -2.584 4.813 1.00 95.81 88 ILE A C 1
ATOM 732 O O . ILE A 1 88 ? 4.455 -3.258 3.891 1.00 95.81 88 ILE A O 1
ATOM 736 N N . ARG A 1 89 ? 4.551 -1.448 5.233 1.00 94.88 89 ARG A N 1
ATOM 737 C CA . ARG A 1 89 ? 5.697 -0.772 4.612 1.00 94.88 89 ARG A CA 1
ATOM 738 C C . ARG A 1 89 ? 6.841 -1.734 4.305 1.00 94.88 89 ARG A C 1
ATOM 740 O O . ARG A 1 89 ? 7.368 -1.715 3.198 1.00 94.88 89 ARG A O 1
ATOM 747 N N . GLU A 1 90 ? 7.176 -2.594 5.259 1.00 94.38 90 GLU A N 1
ATOM 748 C CA . GLU A 1 90 ? 8.282 -3.550 5.174 1.00 94.38 90 GLU A CA 1
ATOM 749 C C . GLU A 1 90 ? 8.063 -4.625 4.089 1.00 94.38 90 GLU A C 1
ATOM 751 O O . GLU A 1 90 ? 9.017 -5.223 3.605 1.00 94.38 90 GLU A O 1
ATOM 756 N N . GLN A 1 91 ? 6.817 -4.860 3.665 1.00 94.44 91 GLN A N 1
ATOM 757 C CA . GLN A 1 91 ? 6.476 -5.833 2.621 1.00 94.44 91 GLN A CA 1
ATOM 758 C C . GLN A 1 91 ? 6.344 -5.211 1.229 1.00 94.44 91 GLN A C 1
ATOM 760 O O . GLN A 1 91 ? 6.353 -5.940 0.234 1.00 94.44 91 GLN A O 1
ATOM 765 N N . ILE A 1 92 ? 6.236 -3.879 1.132 1.00 96.31 92 ILE A N 1
ATOM 766 C CA . ILE A 1 92 ? 5.937 -3.200 -0.136 1.00 96.31 92 ILE A CA 1
ATOM 767 C C . ILE A 1 92 ? 6.980 -3.535 -1.200 1.00 96.31 92 ILE A C 1
ATOM 769 O O . ILE A 1 92 ? 6.593 -3.819 -2.330 1.00 96.31 92 ILE A O 1
ATOM 773 N N . TYR A 1 93 ? 8.271 -3.567 -0.859 1.00 96.62 93 TYR A N 1
ATOM 774 C CA . TYR A 1 93 ? 9.322 -3.923 -1.818 1.00 96.62 93 TYR A CA 1
ATOM 775 C C . TYR A 1 93 ? 9.047 -5.267 -2.500 1.00 96.62 93 TYR A C 1
ATOM 777 O O . TYR A 1 93 ? 9.002 -5.342 -3.725 1.00 96.62 93 TYR A O 1
ATOM 785 N N . THR A 1 94 ? 8.784 -6.310 -1.710 1.00 95.31 94 THR A N 1
ATOM 786 C CA . THR A 1 94 ? 8.543 -7.666 -2.223 1.00 95.31 94 THR A CA 1
ATOM 787 C C . THR A 1 94 ? 7.274 -7.719 -3.077 1.00 95.31 94 THR A C 1
ATOM 789 O O . THR A 1 94 ? 7.260 -8.358 -4.128 1.00 95.31 94 THR A O 1
ATOM 792 N N . ILE A 1 95 ? 6.221 -6.997 -2.675 1.00 96.31 95 ILE A N 1
ATOM 793 C CA . ILE A 1 95 ? 4.972 -6.892 -3.444 1.00 96.31 95 ILE A CA 1
ATOM 794 C C . ILE A 1 95 ? 5.218 -6.219 -4.801 1.00 96.31 95 ILE A C 1
ATOM 796 O O . ILE A 1 95 ? 4.732 -6.702 -5.825 1.00 96.31 95 ILE A O 1
ATOM 800 N N . LEU A 1 96 ? 5.968 -5.113 -4.829 1.00 96.50 96 LEU A N 1
ATOM 801 C CA . LEU A 1 96 ? 6.280 -4.392 -6.065 1.00 96.50 96 LEU A CA 1
ATOM 802 C C . LEU A 1 96 ? 7.218 -5.185 -6.968 1.00 96.50 96 LEU A C 1
ATOM 804 O O . LEU A 1 96 ? 7.005 -5.201 -8.177 1.00 96.50 96 LEU A O 1
ATOM 808 N N . LEU A 1 97 ? 8.206 -5.868 -6.392 1.00 95.38 97 LEU A N 1
ATOM 809 C CA . LEU A 1 97 ? 9.109 -6.757 -7.110 1.00 95.38 97 LEU A CA 1
ATOM 810 C C . LEU A 1 97 ? 8.322 -7.855 -7.831 1.00 95.38 97 LEU A C 1
ATOM 812 O O . LEU A 1 97 ? 8.429 -7.987 -9.051 1.00 95.38 97 LEU A O 1
ATOM 816 N N . TRP A 1 98 ? 7.459 -8.562 -7.096 1.00 95.38 98 TRP A N 1
ATOM 817 C CA . TRP A 1 98 ? 6.574 -9.579 -7.656 1.00 95.38 98 TRP A CA 1
ATOM 818 C C . TRP A 1 98 ? 5.670 -8.996 -8.747 1.00 95.38 98 TRP A C 1
ATOM 820 O O . TRP A 1 98 ? 5.682 -9.478 -9.877 1.00 95.38 98 TRP A O 1
ATOM 830 N N . ALA A 1 99 ? 4.924 -7.927 -8.457 1.00 96.00 99 ALA A N 1
ATOM 831 C CA . ALA A 1 99 ? 3.971 -7.356 -9.408 1.00 96.00 99 ALA A CA 1
ATOM 832 C C . ALA A 1 99 ? 4.665 -6.849 -10.680 1.00 96.00 99 ALA A C 1
ATOM 834 O O . ALA A 1 99 ? 4.144 -6.996 -11.786 1.00 96.00 99 ALA A O 1
ATOM 835 N N . HIS A 1 100 ? 5.855 -6.269 -10.545 1.00 95.88 100 HIS A N 1
ATOM 836 C CA . HIS A 1 100 ? 6.615 -5.784 -11.684 1.00 95.88 100 HIS A CA 1
ATOM 837 C C . HIS A 1 100 ? 7.157 -6.936 -12.540 1.00 95.88 100 HIS A C 1
ATOM 839 O O . HIS A 1 100 ? 7.054 -6.870 -13.769 1.00 95.88 100 HIS A O 1
ATOM 845 N N . GLN A 1 101 ? 7.631 -8.020 -11.918 1.00 94.31 101 GLN A N 1
ATOM 846 C CA . GLN A 1 101 ? 8.006 -9.251 -12.614 1.00 94.31 101 GLN A CA 1
ATOM 847 C C . GLN A 1 101 ? 6.811 -9.864 -13.359 1.00 94.31 101 GLN A C 1
ATOM 849 O O . GLN A 1 101 ? 6.914 -10.126 -14.555 1.00 94.31 101 GLN A O 1
ATOM 854 N N . GLN A 1 102 ? 5.655 -10.006 -12.700 1.00 94.38 102 GLN A N 1
ATOM 855 C CA . GLN A 1 102 ? 4.420 -10.516 -13.318 1.00 94.38 102 GLN A CA 1
ATOM 856 C C . GLN A 1 102 ? 3.907 -9.616 -14.449 1.00 94.38 102 GLN A C 1
ATOM 858 O O . GLN A 1 102 ? 3.268 -10.070 -15.393 1.00 94.38 102 GLN A O 1
ATOM 863 N N . SER A 1 103 ? 4.205 -8.317 -14.397 1.00 94.94 103 SER A N 1
ATOM 864 C CA . SER A 1 103 ? 3.874 -7.399 -15.487 1.00 94.94 103 SER A CA 1
ATOM 865 C C . SER A 1 103 ? 4.792 -7.542 -16.711 1.00 94.94 103 SER A C 1
ATOM 867 O O . SER A 1 103 ? 4.539 -6.869 -17.717 1.00 94.94 103 SER A O 1
ATOM 869 N N . HIS A 1 104 ? 5.828 -8.388 -16.629 1.00 94.00 104 HIS A N 1
ATOM 870 C CA . HIS A 1 104 ? 6.939 -8.504 -17.576 1.00 94.00 104 HIS A CA 1
ATOM 871 C C . HIS A 1 104 ? 7.630 -7.159 -17.813 1.00 94.00 104 HIS A C 1
ATOM 873 O O . HIS A 1 104 ? 7.742 -6.681 -18.944 1.00 94.00 104 HIS A O 1
ATOM 879 N N . HIS A 1 105 ? 8.046 -6.506 -16.722 1.00 93.50 105 HIS A N 1
ATOM 880 C CA . HIS A 1 105 ? 8.613 -5.157 -16.764 1.00 93.50 105 HIS A CA 1
ATOM 881 C C . HIS A 1 105 ? 7.686 -4.145 -17.459 1.00 93.50 105 HIS A C 1
ATOM 883 O O . HIS A 1 105 ? 8.115 -3.301 -18.253 1.00 93.50 105 HIS A O 1
ATOM 889 N N . GLY A 1 106 ? 6.386 -4.252 -17.186 1.00 92.50 106 GLY A N 1
ATOM 890 C CA . GLY A 1 106 ? 5.374 -3.328 -17.666 1.00 92.50 106 GLY A CA 1
ATOM 891 C C . GLY A 1 106 ? 5.498 -1.949 -17.021 1.00 92.50 106 GLY A C 1
ATOM 892 O O . GLY A 1 106 ? 6.115 -1.769 -15.970 1.00 92.50 106 GLY A O 1
ATOM 893 N N . GLY A 1 107 ? 4.875 -0.954 -17.652 1.00 94.31 107 GLY A N 1
ATOM 894 C CA . GLY A 1 107 ? 4.851 0.412 -17.132 1.00 94.31 107 GLY A CA 1
ATOM 895 C C . GLY A 1 107 ? 4.112 0.552 -15.794 1.00 94.31 107 GLY A C 1
ATOM 896 O O . GLY A 1 107 ? 3.539 -0.400 -15.250 1.00 94.31 107 GLY A O 1
ATOM 897 N N . ARG A 1 108 ? 4.087 1.791 -15.282 1.00 96.69 108 ARG A N 1
ATOM 898 C CA . ARG A 1 108 ? 3.416 2.174 -14.027 1.00 96.69 108 ARG A CA 1
ATOM 899 C C . ARG A 1 108 ? 1.997 1.623 -13.943 1.00 96.69 108 ARG A C 1
ATOM 901 O O . ARG A 1 108 ? 1.632 1.029 -12.934 1.00 96.69 108 ARG A O 1
ATOM 908 N N . ASP A 1 109 ? 1.194 1.845 -14.979 1.00 96.38 109 ASP A N 1
ATOM 909 C CA . ASP A 1 109 ? -0.235 1.551 -14.914 1.00 96.38 109 ASP A CA 1
ATOM 910 C C . ASP A 1 109 ? -0.494 0.037 -14.899 1.00 96.38 109 ASP A C 1
ATOM 912 O O . ASP A 1 109 ? -1.221 -0.429 -14.021 1.00 96.38 109 ASP A O 1
ATOM 916 N N . LYS A 1 110 ? 0.219 -0.746 -15.725 1.00 97.00 110 LYS A N 1
ATOM 917 C CA . LYS A 1 110 ? 0.159 -2.221 -15.709 1.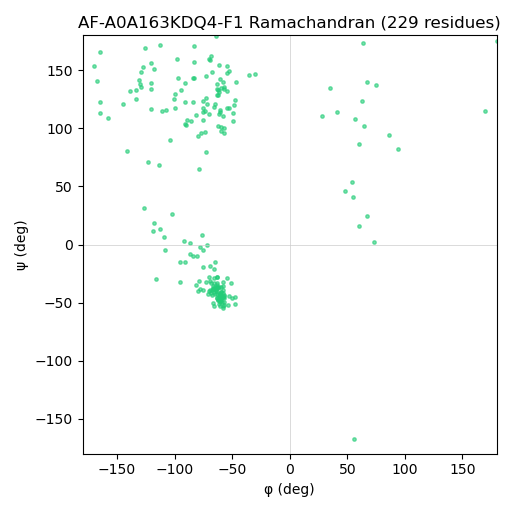00 97.00 110 LYS A CA 1
ATOM 918 C C . LYS A 1 110 ? 0.572 -2.800 -14.353 1.00 97.00 110 LYS A C 1
ATOM 920 O O . LYS A 1 110 ? -0.159 -3.603 -13.780 1.00 97.00 110 LYS A O 1
ATOM 925 N N . THR A 1 111 ? 1.694 -2.335 -13.796 1.00 97.19 111 THR A N 1
ATOM 926 C CA . THR A 1 111 ? 2.152 -2.764 -12.462 1.00 97.19 111 THR A CA 1
ATOM 927 C C . THR A 1 111 ? 1.123 -2.392 -11.385 1.00 97.19 111 THR A C 1
ATOM 929 O O . THR A 1 111 ? 0.798 -3.200 -10.520 1.00 97.19 111 THR A O 1
ATOM 932 N N . SER A 1 112 ? 0.538 -1.190 -11.464 1.00 97.44 112 SER A N 1
ATOM 933 C CA . SER A 1 112 ? -0.454 -0.724 -10.488 1.00 97.44 112 SER A CA 1
ATOM 934 C C . SER A 1 112 ? -1.758 -1.521 -10.500 1.00 97.44 112 SER A C 1
ATOM 936 O O . SER A 1 112 ? -2.427 -1.597 -9.472 1.00 97.44 112 SER A O 1
ATOM 938 N N . ILE A 1 113 ? -2.141 -2.097 -11.643 1.00 96.88 113 ILE A N 1
ATOM 939 C CA . ILE A 1 113 ? -3.321 -2.961 -11.744 1.00 96.88 113 ILE A CA 1
ATOM 940 C C . ILE A 1 113 ? -3.079 -4.242 -10.944 1.00 96.88 113 ILE A C 1
ATOM 942 O O . ILE A 1 113 ? -3.882 -4.557 -10.071 1.00 96.88 113 ILE A O 1
ATOM 946 N N . LEU A 1 114 ? -1.939 -4.909 -11.157 1.00 96.69 114 LEU A N 1
ATOM 947 C CA . LEU A 1 114 ? -1.587 -6.148 -10.452 1.00 96.69 114 LEU A CA 1
ATOM 948 C C . LEU A 1 114 ? -1.497 -5.952 -8.936 1.00 96.69 114 LEU A C 1
ATOM 950 O O . LEU A 1 114 ? -2.022 -6.758 -8.172 1.00 96.69 114 LEU A O 1
ATOM 954 N N . VAL A 1 115 ? -0.888 -4.847 -8.495 1.00 97.12 115 VAL A N 1
ATOM 955 C CA . VAL A 1 115 ? -0.829 -4.505 -7.067 1.00 97.12 115 VAL A CA 1
ATOM 956 C C . VAL A 1 115 ? -2.237 -4.303 -6.505 1.00 97.12 115 VAL A C 1
ATOM 958 O O . VAL A 1 115 ? -2.599 -4.935 -5.516 1.00 97.12 115 VAL A O 1
ATOM 961 N N . ARG A 1 116 ? -3.059 -3.465 -7.154 1.00 96.44 116 ARG A N 1
ATOM 962 C CA . ARG A 1 116 ? -4.407 -3.127 -6.669 1.00 96.44 116 ARG A CA 1
ATOM 963 C C . ARG A 1 116 ? -5.398 -4.281 -6.748 1.00 96.44 116 ARG A C 1
ATOM 965 O O . ARG A 1 116 ? -6.433 -4.199 -6.097 1.00 96.44 116 ARG A O 1
ATOM 972 N N . GLN A 1 117 ? -5.138 -5.321 -7.533 1.00 95.44 117 GLN A N 1
ATOM 973 C CA . GLN A 1 117 ? -5.974 -6.522 -7.551 1.00 95.44 117 GLN A CA 1
ATOM 974 C C . GLN A 1 117 ? -5.849 -7.327 -6.255 1.00 95.44 117 GLN A C 1
ATOM 976 O O . GLN A 1 117 ? -6.829 -7.937 -5.840 1.00 95.44 117 GLN A O 1
ATOM 981 N N . ARG A 1 118 ? -4.679 -7.306 -5.604 1.00 94.00 118 ARG A N 1
ATOM 982 C CA . ARG A 1 118 ? -4.371 -8.200 -4.476 1.00 94.00 118 ARG A CA 1
ATOM 983 C C . ARG A 1 118 ? -4.130 -7.498 -3.150 1.00 94.00 118 ARG A C 1
ATOM 985 O O . ARG A 1 118 ? -4.402 -8.080 -2.111 1.00 94.00 118 ARG A O 1
ATOM 992 N N . PHE A 1 119 ? -3.633 -6.268 -3.175 1.00 96.38 119 PHE A N 1
ATOM 993 C CA . PHE A 1 119 ? -3.233 -5.537 -1.978 1.00 96.38 119 PHE A CA 1
ATOM 994 C C . PHE A 1 119 ? -3.904 -4.169 -1.929 1.00 96.38 119 PHE A C 1
ATOM 996 O O . PHE A 1 119 ? -4.220 -3.563 -2.959 1.00 96.38 119 PHE A O 1
ATOM 1003 N N . SER A 1 120 ? -4.094 -3.666 -0.715 1.00 96.62 120 SER A N 1
ATOM 1004 C CA . SER A 1 120 ? -4.520 -2.296 -0.454 1.00 96.62 120 SER A CA 1
ATOM 1005 C C . SER A 1 120 ? -3.401 -1.495 0.217 1.00 96.62 120 SER A C 1
ATOM 1007 O O . SER A 1 120 ? -2.360 -2.029 0.601 1.00 96.62 120 SER A O 1
ATOM 1009 N N . TRP A 1 121 ? -3.615 -0.183 0.341 1.00 95.94 121 TRP A N 1
ATOM 1010 C CA . TRP A 1 121 ? -2.742 0.719 1.102 1.00 95.94 121 TRP A CA 1
ATOM 1011 C C . TRP A 1 121 ? -1.324 0.949 0.542 1.00 95.94 121 TRP A C 1
ATOM 1013 O O . TRP A 1 121 ? -0.419 1.356 1.266 1.00 95.94 121 TRP A O 1
ATOM 1023 N N . ILE A 1 122 ? -1.131 0.760 -0.771 1.00 96.62 122 ILE A N 1
ATOM 1024 C CA . ILE A 1 122 ? 0.121 1.087 -1.475 1.00 96.62 122 ILE A CA 1
ATOM 1025 C C . ILE A 1 122 ? -0.082 2.338 -2.351 1.00 96.62 122 ILE A C 1
ATOM 1027 O O . ILE A 1 122 ? -0.857 2.292 -3.312 1.00 96.62 122 ILE A O 1
ATOM 1031 N N . PRO A 1 123 ? 0.616 3.459 -2.080 1.00 95.94 123 PRO A N 1
ATOM 1032 C CA . PRO A 1 123 ? 0.479 4.682 -2.871 1.00 95.94 123 PRO A CA 1
ATOM 1033 C C . PRO A 1 123 ? 0.904 4.517 -4.340 1.00 95.94 123 PRO A C 1
ATOM 1035 O O . PRO A 1 123 ? 2.006 4.049 -4.626 1.00 95.94 123 PRO A O 1
ATOM 1038 N N . LYS A 1 124 ? 0.084 4.996 -5.293 1.00 94.81 124 LYS A N 1
ATOM 1039 C CA . LYS A 1 124 ? 0.385 4.920 -6.743 1.00 94.81 124 LYS A CA 1
ATOM 1040 C C . LYS A 1 124 ? 1.709 5.601 -7.114 1.00 94.81 124 LYS A C 1
ATOM 1042 O O . LYS A 1 124 ? 2.424 5.112 -7.986 1.00 94.81 124 LYS A O 1
ATOM 1047 N N . GLU A 1 125 ? 2.045 6.704 -6.448 1.00 95.56 125 GLU A N 1
ATOM 1048 C CA . GLU A 1 125 ? 3.310 7.418 -6.670 1.00 95.56 125 GLU A CA 1
ATOM 1049 C C . GLU A 1 125 ? 4.525 6.568 -6.277 1.00 95.56 125 GLU A C 1
ATOM 1051 O O . GLU A 1 125 ? 5.535 6.569 -6.978 1.00 95.56 125 GLU A O 1
ATOM 1056 N N . LEU A 1 126 ? 4.414 5.770 -5.211 1.00 96.69 126 LEU A N 1
ATOM 1057 C CA . LEU A 1 126 ? 5.485 4.866 -4.803 1.00 96.69 126 LEU A CA 1
ATOM 1058 C C . LEU A 1 126 ? 5.721 3.773 -5.860 1.00 96.69 126 LEU A C 1
ATOM 1060 O O . LEU A 1 126 ? 6.866 3.509 -6.224 1.00 96.69 126 LEU A O 1
ATOM 1064 N N . ILE A 1 127 ? 4.643 3.223 -6.437 1.00 97.44 127 ILE A N 1
ATOM 1065 C CA . ILE A 1 127 ? 4.713 2.283 -7.573 1.00 97.44 127 ILE A CA 1
ATOM 1066 C C . ILE A 1 127 ? 5.406 2.942 -8.775 1.00 97.44 127 ILE A C 1
ATOM 1068 O O . ILE A 1 127 ? 6.284 2.348 -9.400 1.00 97.44 127 ILE A O 1
ATOM 1072 N N . ALA A 1 128 ? 5.029 4.182 -9.100 1.00 96.88 128 ALA A N 1
ATOM 1073 C CA . ALA A 1 128 ? 5.603 4.917 -10.223 1.00 96.88 128 ALA A CA 1
ATOM 1074 C C . ALA A 1 128 ? 7.115 5.122 -10.063 1.00 96.88 128 ALA A C 1
ATOM 1076 O O . ALA A 1 128 ? 7.871 4.898 -11.011 1.00 96.88 128 ALA A O 1
ATOM 1077 N N . ARG A 1 129 ? 7.562 5.507 -8.862 1.00 97.06 129 ARG A N 1
ATOM 1078 C CA . ARG A 1 129 ? 8.986 5.674 -8.557 1.00 97.06 129 ARG A CA 1
ATOM 1079 C C . ARG A 1 129 ? 9.740 4.351 -8.641 1.00 97.06 129 ARG A C 1
ATOM 1081 O O . ARG A 1 129 ? 10.799 4.337 -9.257 1.00 97.06 129 ARG A O 1
ATOM 1088 N N . PHE A 1 130 ? 9.187 3.254 -8.122 1.00 96.94 130 PHE A N 1
ATOM 1089 C CA . PHE A 1 130 ? 9.801 1.927 -8.232 1.00 96.94 130 PHE A CA 1
ATOM 1090 C C . PHE A 1 130 ? 10.048 1.523 -9.694 1.00 96.94 130 PHE A C 1
ATOM 1092 O O . PHE A 1 130 ? 11.178 1.231 -10.074 1.00 96.94 130 PHE A O 1
ATOM 1099 N N . VAL A 1 131 ? 9.019 1.598 -10.547 1.00 96.19 131 VAL A N 1
ATOM 1100 C CA . VAL A 1 131 ? 9.134 1.238 -11.975 1.00 96.19 131 VAL A CA 1
ATOM 1101 C C . VAL A 1 131 ? 10.122 2.148 -12.713 1.00 96.19 131 VAL A C 1
ATOM 1103 O O . VAL A 1 131 ? 10.858 1.686 -13.587 1.00 96.19 131 VAL A O 1
ATOM 1106 N N . ARG A 1 132 ? 10.172 3.442 -12.367 1.00 95.25 132 ARG A N 1
ATOM 1107 C CA . ARG A 1 132 ? 11.126 4.395 -12.958 1.00 95.25 132 ARG A CA 1
ATOM 1108 C C . ARG A 1 132 ? 12.581 4.026 -12.653 1.00 95.25 132 ARG A C 1
ATOM 1110 O O . ARG A 1 132 ? 13.415 4.229 -13.527 1.00 95.25 132 ARG A O 1
ATOM 1117 N N . HIS A 1 133 ? 12.851 3.478 -11.467 1.00 95.44 133 HIS A N 1
ATOM 1118 C CA . HIS A 1 133 ? 14.194 3.111 -11.003 1.00 95.44 133 HIS A CA 1
ATOM 1119 C C . HIS A 1 133 ? 14.581 1.659 -11.316 1.00 95.44 133 HIS A C 1
ATOM 1121 O O . HIS A 1 133 ? 15.662 1.228 -10.934 1.00 95.44 133 HIS A O 1
ATOM 1127 N N . CYS A 1 134 ? 13.733 0.888 -12.004 1.00 94.88 134 CYS A N 1
ATOM 1128 C CA . CYS A 1 134 ? 14.091 -0.467 -12.412 1.00 94.88 134 CYS A CA 1
ATOM 1129 C C . CYS A 1 134 ? 15.249 -0.424 -13.434 1.00 94.88 134 CYS A C 1
ATOM 1131 O O . CYS A 1 134 ? 15.039 0.106 -14.530 1.00 94.88 134 CYS A O 1
ATOM 1133 N N . PRO A 1 135 ? 16.425 -1.017 -13.136 1.00 92.94 135 PRO A N 1
ATOM 1134 C CA . PRO A 1 135 ? 17.595 -0.949 -14.017 1.00 92.94 135 PRO A CA 1
ATOM 1135 C C . PRO A 1 135 ? 17.315 -1.509 -15.414 1.00 92.94 135 PRO A C 1
ATOM 1137 O O . PRO A 1 135 ? 17.575 -0.841 -16.410 1.00 92.94 135 PRO A O 1
ATOM 1140 N N . PHE A 1 136 ? 16.648 -2.665 -15.492 1.00 91.88 136 PHE A N 1
ATOM 1141 C CA . PHE A 1 136 ? 16.224 -3.256 -16.764 1.00 91.88 136 PHE A CA 1
ATOM 1142 C C . PHE A 1 136 ? 15.328 -2.317 -17.592 1.00 91.88 136 PHE A C 1
ATOM 1144 O O . PHE A 1 136 ? 15.520 -2.150 -18.797 1.00 91.88 136 PHE A O 1
ATOM 1151 N N . CYS A 1 137 ? 14.349 -1.666 -16.952 1.00 93.81 137 CYS A N 1
ATOM 1152 C CA . CYS A 1 137 ? 13.458 -0.736 -17.646 1.00 93.81 137 CYS A CA 1
ATOM 1153 C C . CYS A 1 137 ? 14.174 0.537 -18.103 1.00 93.81 137 CYS A C 1
ATOM 1155 O O . CYS A 1 137 ? 13.781 1.102 -19.122 1.00 93.81 137 CYS A O 1
ATOM 1157 N N . ILE A 1 138 ? 15.170 1.006 -17.347 1.00 92.50 138 ILE A N 1
ATOM 1158 C CA . ILE A 1 138 ? 15.983 2.173 -17.705 1.00 92.50 138 ILE A CA 1
ATOM 1159 C C . ILE A 1 138 ? 16.804 1.864 -18.956 1.00 92.50 138 ILE A C 1
ATOM 1161 O O . ILE A 1 138 ? 16.672 2.589 -19.938 1.00 92.50 138 ILE A O 1
ATOM 1165 N N . THR A 1 139 ? 17.566 0.765 -18.961 1.00 90.62 139 THR A N 1
ATOM 1166 C CA . THR A 1 139 ? 18.380 0.358 -20.119 1.00 90.62 139 THR A CA 1
ATOM 1167 C C . THR A 1 139 ? 17.524 0.191 -21.372 1.00 90.62 139 THR A C 1
ATOM 1169 O O . THR A 1 139 ? 17.869 0.701 -22.431 1.00 90.62 139 THR A O 1
ATOM 1172 N N . ARG A 1 140 ? 16.351 -0.446 -21.248 1.00 89.31 140 ARG A N 1
ATOM 1173 C CA . ARG A 1 140 ? 15.423 -0.616 -22.374 1.00 89.31 140 ARG A CA 1
ATOM 1174 C C . ARG A 1 140 ? 14.828 0.706 -22.871 1.00 89.31 140 ARG A C 1
ATOM 1176 O O . ARG A 1 140 ? 14.565 0.834 -24.058 1.00 89.31 140 ARG A O 1
ATOM 1183 N N . ARG A 1 141 ? 14.559 1.667 -21.978 1.00 89.06 141 ARG A N 1
ATOM 1184 C CA . ARG A 1 141 ? 13.965 2.966 -22.345 1.00 89.06 141 ARG A CA 1
ATOM 1185 C C . ARG A 1 141 ? 14.974 3.890 -23.019 1.00 89.06 141 ARG A C 1
ATOM 1187 O O . ARG A 1 141 ? 14.590 4.616 -23.925 1.00 89.06 141 ARG A O 1
ATOM 1194 N N . ASN A 1 142 ? 16.216 3.889 -22.547 1.00 84.50 142 ASN A N 1
ATOM 1195 C CA . ASN A 1 142 ? 17.229 4.841 -22.995 1.00 84.50 142 ASN A CA 1
ATOM 1196 C C . ASN A 1 142 ? 17.928 4.406 -24.295 1.00 84.50 142 ASN A C 1
ATOM 1198 O O . ASN A 1 142 ? 18.634 5.217 -24.880 1.00 84.50 142 ASN A O 1
ATOM 1202 N N . GLY A 1 143 ? 17.709 3.163 -24.747 1.00 70.12 143 GLY A N 1
ATOM 1203 C CA . GLY A 1 143 ? 18.358 2.596 -25.930 1.00 70.12 143 GLY A CA 1
ATOM 1204 C C . GLY A 1 143 ? 19.883 2.481 -25.778 1.00 70.12 143 GLY A C 1
ATOM 1205 O O . GLY A 1 143 ? 20.462 2.952 -24.794 1.00 70.12 143 GLY A O 1
ATOM 1206 N N . PRO A 1 144 ? 20.576 1.851 -26.738 1.00 63.22 144 PRO A N 1
ATOM 1207 C CA . PRO A 1 144 ? 21.965 2.194 -26.991 1.00 63.22 144 PRO A CA 1
ATOM 1208 C C . PRO A 1 144 ? 21.974 3.662 -27.426 1.00 63.22 144 PRO A C 1
ATOM 1210 O O . PRO A 1 144 ? 21.213 4.038 -28.314 1.00 63.22 144 PRO A O 1
ATOM 1213 N N . ILE A 1 145 ? 22.802 4.496 -26.800 1.00 64.69 145 ILE A N 1
ATOM 1214 C CA . ILE A 1 145 ? 23.100 5.818 -27.354 1.00 64.69 145 ILE A CA 1
ATOM 1215 C C . ILE A 1 145 ? 23.672 5.545 -28.745 1.00 64.69 145 ILE A C 1
ATOM 1217 O O . ILE A 1 145 ? 24.757 4.973 -28.850 1.00 64.69 145 ILE A O 1
ATOM 1221 N N . GLU A 1 146 ? 22.942 5.892 -29.803 1.00 55.69 146 GLU A N 1
ATOM 1222 C CA . GLU A 1 146 ? 23.546 6.024 -31.121 1.00 55.69 146 GLU A CA 1
ATOM 1223 C C . GLU A 1 146 ? 24.608 7.108 -30.964 1.00 55.69 146 GLU A C 1
ATOM 1225 O O . GLU A 1 146 ? 24.305 8.297 -30.853 1.00 55.69 146 GLU A O 1
ATOM 1230 N N . THR A 1 147 ? 25.870 6.691 -30.843 1.00 54.88 147 THR A N 1
ATOM 1231 C CA . THR A 1 147 ? 27.004 7.577 -31.075 1.00 54.88 147 THR A CA 1
ATOM 1232 C C . THR A 1 147 ? 26.714 8.275 -32.395 1.00 54.88 147 THR A C 1
ATOM 1234 O O . THR A 1 147 ? 26.535 7.557 -33.386 1.00 54.88 147 THR A O 1
ATOM 1237 N N . PRO A 1 148 ? 26.618 9.617 -32.435 1.00 49.22 148 PRO A N 1
ATOM 1238 C CA . PRO A 1 148 ? 26.472 10.301 -33.702 1.00 49.22 148 PRO A CA 1
ATOM 1239 C C . PRO A 1 148 ? 27.642 9.832 -34.555 1.00 49.22 148 PRO A C 1
ATOM 1241 O O . PRO A 1 148 ? 28.805 9.979 -34.166 1.00 49.22 148 PRO A O 1
ATOM 1244 N N . LEU A 1 149 ? 27.322 9.169 -35.668 1.00 52.91 149 LEU A N 1
ATOM 1245 C CA . LEU A 1 149 ? 28.306 8.855 -36.689 1.00 52.91 149 LEU A CA 1
ATOM 1246 C C . LEU A 1 149 ? 29.110 10.135 -36.941 1.00 52.91 149 LEU A C 1
ATOM 1248 O O . LEU A 1 149 ? 28.506 11.214 -36.930 1.00 52.91 149 LEU A O 1
ATOM 1252 N N . PRO A 1 150 ? 30.437 10.056 -37.132 1.00 46.50 150 PRO A N 1
ATOM 1253 C CA . PRO A 1 150 ? 31.227 11.224 -37.475 1.00 46.50 150 PRO A CA 1
ATOM 1254 C C . PRO A 1 150 ? 30.676 11.783 -38.787 1.00 46.50 150 PRO A C 1
ATOM 1256 O O . PRO A 1 150 ? 30.948 11.279 -39.875 1.00 46.50 150 PRO A O 1
ATOM 1259 N N . TYR A 1 151 ? 29.820 12.793 -38.660 1.00 49.94 151 TYR A N 1
ATOM 1260 C CA . TYR A 1 151 ? 29.344 13.600 -39.759 1.00 49.94 151 TYR A CA 1
ATOM 1261 C C . TYR A 1 151 ? 30.584 14.247 -40.354 1.00 49.94 151 TYR A C 1
ATOM 1263 O O . TYR A 1 151 ? 31.259 15.015 -39.674 1.00 49.94 151 TYR A O 1
ATOM 1271 N N . ASN A 1 152 ? 30.914 13.873 -41.586 1.00 60.62 152 ASN A N 1
ATOM 1272 C CA . ASN A 1 152 ? 31.981 14.477 -42.368 1.00 60.62 152 ASN A CA 1
ATOM 1273 C C . ASN A 1 152 ? 31.377 15.698 -43.085 1.00 60.62 152 ASN A C 1
ATOM 1275 O O . ASN A 1 152 ? 30.623 15.498 -44.041 1.00 60.62 152 ASN A O 1
ATOM 1279 N N . PRO A 1 153 ? 31.659 16.953 -42.682 1.00 47.16 153 PRO A N 1
ATOM 1280 C CA . PRO A 1 153 ? 31.263 18.114 -43.457 1.00 47.16 153 PRO A CA 1
ATOM 1281 C C . PRO A 1 153 ? 32.408 18.464 -44.410 1.00 47.16 153 PRO A C 1
ATOM 1283 O O . PRO A 1 153 ? 33.422 19.034 -44.009 1.00 47.16 153 PRO A O 1
ATOM 1286 N N . ILE A 1 154 ? 32.249 18.126 -45.686 1.00 48.56 154 ILE A N 1
ATOM 1287 C CA . ILE A 1 154 ? 33.081 18.659 -46.768 1.00 48.56 154 ILE A CA 1
ATOM 1288 C C . ILE A 1 154 ? 32.399 19.947 -47.273 1.00 48.56 154 ILE A C 1
ATOM 1290 O O . ILE A 1 154 ? 31.379 19.869 -47.949 1.00 48.56 154 ILE A O 1
ATOM 1294 N N . PHE A 1 155 ? 33.023 21.089 -46.920 1.00 45.44 155 PHE A N 1
ATOM 1295 C CA . PHE A 1 155 ? 32.882 22.480 -47.426 1.00 45.44 155 PHE A CA 1
ATOM 1296 C C . PHE A 1 155 ? 31.521 23.184 -47.143 1.00 45.44 155 PHE A C 1
ATOM 1298 O O . PHE A 1 155 ? 30.475 22.555 -47.161 1.00 45.44 155 PHE A O 1
ATOM 1305 N N . THR A 1 156 ? 31.401 24.474 -46.780 1.00 35.09 156 THR A N 1
ATOM 1306 C CA . THR A 1 156 ? 32.095 25.695 -47.234 1.00 35.09 156 THR A CA 1
ATOM 1307 C C . THR A 1 156 ? 31.845 26.855 -46.234 1.00 35.09 156 THR A C 1
ATOM 1309 O O . THR A 1 156 ? 30.704 27.189 -45.948 1.00 35.09 156 THR A O 1
ATOM 1312 N N . THR A 1 157 ? 32.933 27.421 -45.699 1.00 40.97 157 THR A N 1
ATOM 1313 C CA . THR A 1 157 ? 33.251 28.838 -45.379 1.00 40.97 157 THR A CA 1
ATOM 1314 C C . THR A 1 157 ? 32.220 29.887 -44.886 1.00 40.97 157 THR A C 1
ATOM 1316 O O . THR A 1 157 ? 31.259 30.192 -45.584 1.00 40.97 157 THR A O 1
ATOM 1319 N N . LEU A 1 158 ? 32.682 30.619 -43.845 1.00 43.38 158 LEU A N 1
ATOM 1320 C CA . LEU A 1 158 ? 32.473 32.049 -43.485 1.00 43.38 158 LEU A CA 1
ATOM 1321 C C . LEU A 1 158 ? 31.093 32.401 -42.891 1.00 43.38 158 LEU A C 1
ATOM 1323 O O . LEU A 1 158 ? 30.076 31.997 -43.423 1.00 43.38 158 LEU A O 1
ATOM 1327 N N . SER A 1 159 ? 30.903 33.210 -41.847 1.00 39.00 159 SER A N 1
ATOM 1328 C CA . SER A 1 159 ? 31.704 33.997 -40.894 1.00 39.00 159 SER A CA 1
ATOM 1329 C C . SER A 1 159 ? 30.690 34.688 -39.956 1.00 39.00 159 SER A C 1
ATOM 1331 O O . SER A 1 159 ? 29.497 34.674 -40.244 1.00 39.00 159 SER A O 1
ATOM 1333 N N . ALA A 1 160 ? 31.197 35.394 -38.938 1.00 38.56 160 ALA A N 1
ATOM 1334 C CA . ALA A 1 160 ? 30.512 36.368 -38.070 1.00 38.56 160 ALA A CA 1
ATOM 1335 C C . ALA A 1 160 ? 29.784 35.743 -36.859 1.00 38.56 160 ALA A C 1
ATOM 1337 O O . ALA A 1 160 ? 28.723 35.146 -36.979 1.00 38.56 160 ALA A O 1
ATOM 1338 N N . SER A 1 161 ? 30.440 35.673 -35.691 1.00 42.12 161 SER A N 1
ATOM 1339 C CA . SER A 1 161 ? 30.499 36.736 -34.655 1.00 42.12 161 SER A CA 1
ATOM 1340 C C . SER A 1 161 ? 29.098 37.039 -34.090 1.00 42.12 161 SER A C 1
ATOM 1342 O O . SER A 1 161 ? 28.197 37.364 -34.847 1.00 42.12 161 SER A O 1
ATOM 1344 N N . SER A 1 162 ? 28.807 36.966 -32.793 1.00 40.53 162 SER A N 1
ATOM 1345 C CA . SER A 1 162 ? 29.528 37.610 -31.698 1.00 40.53 162 SER A CA 1
ATOM 1346 C C . SER A 1 162 ? 29.031 37.097 -30.339 1.00 40.53 162 SER A C 1
ATOM 1348 O O . SER A 1 162 ? 27.880 36.705 -30.173 1.00 40.53 162 SER A O 1
ATOM 1350 N N . SER A 1 163 ? 29.935 37.170 -29.370 1.00 41.44 163 SER A N 1
ATOM 1351 C CA . SER A 1 163 ? 29.780 37.091 -27.914 1.00 41.44 163 SER A CA 1
ATOM 1352 C C . SER A 1 163 ? 28.504 37.702 -27.313 1.00 41.44 163 SER A C 1
ATOM 1354 O O . SER A 1 163 ? 28.103 38.793 -27.708 1.00 41.44 163 SER A O 1
ATOM 1356 N N . THR A 1 164 ? 27.989 37.104 -26.232 1.00 36.84 164 THR A N 1
ATOM 1357 C CA . THR A 1 164 ? 28.066 37.646 -24.849 1.00 36.84 164 THR A CA 1
ATOM 1358 C C . THR A 1 164 ? 27.157 36.842 -23.9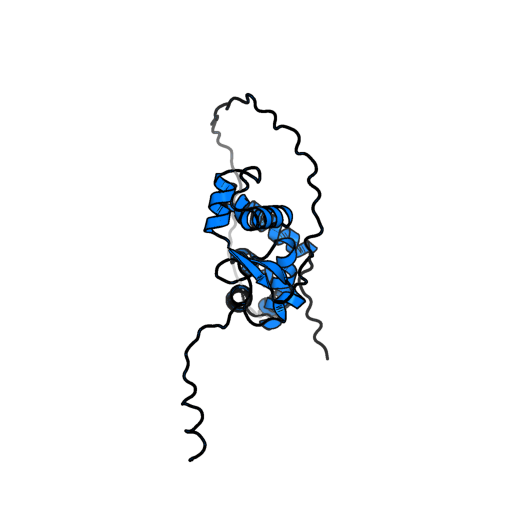02 1.00 36.84 164 THR A C 1
ATOM 1360 O O . THR A 1 164 ? 25.938 36.860 -24.027 1.00 36.84 164 THR A O 1
ATOM 1363 N N . SER A 1 165 ? 27.740 36.144 -22.921 1.00 35.84 165 SER A N 1
ATOM 1364 C CA . SER A 1 165 ? 27.014 35.594 -21.768 1.00 35.84 165 SER A CA 1
ATOM 1365 C C . SER A 1 165 ? 27.417 36.350 -20.507 1.00 35.84 165 SER A C 1
ATOM 1367 O O . SER A 1 165 ? 28.568 36.320 -20.076 1.00 35.84 165 SER A O 1
ATOM 1369 N N . SER A 1 166 ? 26.429 37.034 -19.954 1.00 37.25 166 SER A N 1
ATOM 1370 C CA . SER A 1 166 ? 26.395 37.795 -18.712 1.00 37.25 166 SER A CA 1
ATOM 1371 C C . SER A 1 166 ? 26.397 36.921 -17.454 1.00 37.25 166 SER A C 1
ATOM 1373 O O . SER A 1 166 ? 25.721 35.895 -17.404 1.00 37.25 166 SER A O 1
ATOM 1375 N N . SER A 1 167 ? 27.053 37.395 -16.395 1.00 42.44 167 SER A N 1
ATOM 1376 C CA . SER A 1 167 ? 26.785 37.100 -14.975 1.00 42.44 167 SER A CA 1
ATOM 1377 C C . SER A 1 167 ? 27.517 38.150 -14.121 1.00 42.44 167 SER A C 1
ATOM 1379 O O . SER A 1 167 ? 28.479 38.735 -14.613 1.00 42.44 167 SER A O 1
ATOM 1381 N N . PRO A 1 168 ? 27.225 38.310 -12.820 1.00 46.44 168 PRO A N 1
ATOM 1382 C CA . PRO A 1 168 ? 25.931 38.419 -12.141 1.00 46.44 168 PRO A CA 1
ATOM 1383 C C . PRO A 1 168 ? 25.880 39.710 -11.278 1.00 46.44 168 PRO A C 1
ATOM 1385 O O . PRO A 1 168 ? 26.904 40.345 -11.032 1.00 46.44 168 PRO A O 1
ATOM 1388 N N . SER A 1 169 ? 24.714 40.107 -10.755 1.00 35.50 169 SER A N 1
ATOM 1389 C CA . SER A 1 169 ? 24.672 41.130 -9.698 1.00 35.50 169 SER A CA 1
ATOM 1390 C C . SER A 1 169 ? 23.566 40.893 -8.671 1.00 35.50 169 SER A C 1
ATOM 1392 O O . SER A 1 169 ? 22.388 40.839 -9.002 1.00 35.50 169 SER A O 1
ATOM 1394 N N . SER A 1 170 ? 24.030 40.759 -7.428 1.00 38.41 170 SER A N 1
ATOM 1395 C CA . SER A 1 170 ? 23.560 41.429 -6.212 1.00 38.41 170 SER A CA 1
ATOM 1396 C C . SER A 1 170 ? 22.096 41.311 -5.774 1.00 38.41 170 SER A C 1
ATOM 1398 O O . SER A 1 170 ? 21.195 41.967 -6.284 1.00 38.41 170 SER A O 1
ATOM 1400 N N . ALA A 1 171 ? 21.945 40.537 -4.696 1.00 38.12 171 ALA A N 1
ATOM 1401 C CA . ALA A 1 171 ? 21.432 40.963 -3.391 1.00 38.12 171 ALA A CA 1
ATOM 1402 C C . ALA A 1 171 ? 20.228 41.918 -3.356 1.00 38.12 171 ALA A C 1
ATOM 1404 O O . ALA A 1 171 ? 20.372 43.114 -3.600 1.00 38.12 171 ALA A O 1
ATOM 1405 N N . LYS A 1 172 ? 19.102 41.408 -2.838 1.00 41.38 172 LYS A N 1
ATOM 1406 C CA . LYS A 1 172 ? 18.196 42.174 -1.976 1.00 41.38 172 LYS A CA 1
ATOM 1407 C C . LYS A 1 172 ? 17.683 41.315 -0.817 1.00 41.38 172 LYS A C 1
ATOM 1409 O O . LYS A 1 172 ? 17.299 40.162 -0.991 1.00 41.38 172 LYS A O 1
ATOM 1414 N N . THR A 1 173 ? 17.782 41.938 0.350 1.00 37.34 173 THR A N 1
ATOM 1415 C CA . THR A 1 173 ? 17.006 41.788 1.583 1.00 37.34 173 THR A CA 1
ATOM 1416 C C . THR A 1 173 ? 15.555 41.360 1.359 1.00 37.34 173 THR A C 1
ATOM 1418 O O . THR A 1 173 ? 14.936 41.800 0.398 1.00 37.34 173 THR A O 1
ATOM 1421 N N . ASP A 1 174 ? 14.994 40.573 2.280 1.00 34.56 174 ASP A N 1
ATOM 1422 C CA . ASP A 1 174 ? 13.977 41.127 3.178 1.00 34.56 174 ASP A CA 1
ATOM 1423 C C . ASP A 1 174 ? 13.643 40.217 4.365 1.00 34.56 174 ASP A C 1
ATOM 1425 O O . ASP A 1 174 ? 13.587 38.989 4.306 1.00 34.56 174 ASP A O 1
ATOM 1429 N N . THR A 1 175 ? 13.471 40.931 5.466 1.00 36.94 175 THR A N 1
ATOM 1430 C CA . THR A 1 175 ? 13.076 40.574 6.817 1.00 36.94 175 THR A CA 1
ATOM 1431 C C . THR A 1 175 ? 11.673 39.968 6.859 1.00 36.94 175 THR A C 1
ATOM 1433 O O . THR A 1 175 ? 10.731 40.585 6.373 1.00 36.94 175 THR A O 1
ATOM 1436 N N . ALA A 1 176 ? 11.501 38.831 7.538 1.00 34.34 176 ALA A N 1
ATOM 1437 C CA . ALA A 1 176 ? 10.218 38.455 8.134 1.00 34.34 176 ALA A CA 1
ATOM 1438 C C . ALA A 1 176 ? 10.418 37.436 9.269 1.00 34.34 176 ALA A C 1
ATOM 1440 O O . ALA A 1 176 ? 10.756 36.273 9.054 1.00 34.34 176 ALA A O 1
ATOM 1441 N N . THR A 1 177 ? 10.200 37.910 10.491 1.00 45.22 177 THR A N 1
ATOM 1442 C CA . THR A 1 177 ? 9.904 37.131 11.698 1.00 45.22 177 THR A CA 1
ATOM 1443 C C . THR A 1 177 ? 8.724 36.178 11.485 1.00 45.22 177 THR A C 1
ATOM 1445 O O . THR A 1 177 ? 7.765 36.545 10.805 1.00 45.22 177 THR A O 1
ATOM 1448 N N . PRO A 1 178 ? 8.723 35.024 12.169 1.00 40.41 178 PRO A N 1
ATOM 1449 C CA . PRO A 1 178 ? 7.492 34.643 12.851 1.00 40.41 178 PRO A CA 1
ATOM 1450 C C . PRO A 1 178 ? 7.734 34.172 14.289 1.00 40.41 178 PRO A C 1
ATOM 1452 O O . PRO A 1 178 ? 8.538 33.284 14.569 1.00 40.41 178 PRO A O 1
ATOM 1455 N N . ASP A 1 179 ? 7.005 34.840 15.174 1.00 32.72 179 ASP A N 1
ATOM 1456 C CA . ASP A 1 179 ? 6.301 34.344 16.350 1.00 32.72 179 ASP A CA 1
ATOM 1457 C C . ASP A 1 179 ? 6.828 33.094 17.065 1.00 32.72 179 ASP A C 1
ATOM 1459 O O . ASP A 1 179 ? 6.680 31.942 16.652 1.00 32.72 179 ASP A O 1
ATOM 1463 N N . ARG A 1 180 ? 7.337 33.389 18.263 1.00 35.41 180 ARG A N 1
ATOM 1464 C CA . ARG A 1 180 ? 7.464 32.491 19.405 1.00 35.41 180 ARG A CA 1
ATOM 1465 C C . ARG A 1 180 ? 6.116 31.834 19.711 1.00 35.41 180 ARG A C 1
ATOM 1467 O O . ARG A 1 180 ? 5.187 32.518 20.130 1.00 35.41 180 ARG A O 1
ATOM 1474 N N . TYR A 1 181 ? 6.045 30.512 19.594 1.00 39.62 181 TYR A N 1
ATOM 1475 C CA . TYR A 1 181 ? 5.043 29.725 20.302 1.00 39.62 181 TYR A CA 1
ATOM 1476 C C . TYR A 1 181 ? 5.670 29.091 21.545 1.00 39.62 181 TYR A C 1
ATOM 1478 O O . TYR A 1 181 ? 6.748 28.496 21.516 1.00 39.62 181 TYR A O 1
ATOM 1486 N N . ASP A 1 182 ? 4.962 29.317 22.638 1.00 33.50 182 ASP A N 1
ATOM 1487 C CA . ASP A 1 182 ? 5.233 28.945 24.014 1.00 33.50 182 ASP A CA 1
ATOM 1488 C C . ASP A 1 182 ? 5.257 27.413 24.184 1.00 33.50 182 ASP A C 1
ATOM 1490 O O . ASP A 1 182 ? 4.347 26.709 23.741 1.00 33.50 182 ASP A O 1
ATOM 1494 N N . LEU A 1 183 ? 6.323 26.889 24.793 1.00 40.56 183 LEU A N 1
ATOM 1495 C CA . LEU A 1 183 ? 6.496 25.474 25.125 1.00 40.56 183 LEU A CA 1
ATOM 1496 C C . LEU A 1 183 ? 6.259 25.314 26.628 1.00 40.56 183 LEU A C 1
ATOM 1498 O O . LEU A 1 183 ? 7.189 25.384 27.430 1.00 40.56 183 LEU A O 1
ATOM 1502 N N . SER A 1 184 ? 5.006 25.061 27.002 1.00 36.28 184 SER A N 1
ATOM 1503 C CA . SER A 1 184 ? 4.646 24.601 28.341 1.00 36.28 184 SER A CA 1
ATOM 1504 C C . SER A 1 184 ? 3.927 23.246 28.285 1.00 36.28 184 SER A C 1
ATOM 1506 O O . SER A 1 184 ? 2.856 23.091 27.712 1.00 36.28 184 SER A O 1
ATOM 1508 N N . GLY A 1 185 ? 4.585 22.249 28.887 1.00 31.91 185 GLY A N 1
ATOM 1509 C CA . GLY A 1 185 ? 3.979 21.190 29.696 1.00 31.91 185 GLY A CA 1
ATOM 1510 C C . GLY A 1 185 ? 3.021 20.191 29.045 1.00 31.91 185 GLY A C 1
ATOM 1511 O O . GLY A 1 185 ? 1.819 20.419 28.993 1.00 31.91 185 GLY A O 1
ATOM 1512 N N . SER A 1 186 ? 3.521 18.984 28.767 1.00 32.50 186 SER A N 1
ATOM 1513 C CA . SER A 1 186 ? 2.932 17.738 29.293 1.00 32.50 186 SER A CA 1
ATOM 1514 C C . SER A 1 186 ? 3.926 16.596 29.110 1.00 32.50 186 SER A C 1
ATOM 1516 O O . SER A 1 186 ? 4.280 16.224 27.997 1.00 32.50 186 SER A O 1
ATOM 1518 N N . VAL A 1 187 ? 4.424 16.095 30.235 1.00 38.31 187 VAL A N 1
ATOM 1519 C CA . VAL A 1 187 ? 5.294 14.923 30.320 1.00 38.31 187 VAL A CA 1
ATOM 1520 C C . VAL A 1 187 ? 4.410 13.696 30.111 1.00 38.31 187 VAL A C 1
ATOM 1522 O O . VAL A 1 187 ? 3.522 13.435 30.922 1.00 38.31 187 VAL A O 1
ATOM 1525 N N . ASP A 1 188 ? 4.618 12.975 29.012 1.00 38.81 188 ASP A N 1
ATOM 1526 C CA . ASP A 1 188 ? 3.940 11.703 28.771 1.00 38.81 188 ASP A CA 1
ATOM 1527 C C . ASP A 1 188 ? 4.346 10.678 29.853 1.00 38.81 188 ASP A C 1
ATOM 1529 O O . ASP A 1 188 ? 5.540 10.532 30.144 1.00 38.81 188 ASP A O 1
ATOM 1533 N N . PRO A 1 189 ? 3.395 9.940 30.454 1.00 43.53 189 PRO A N 1
ATOM 1534 C CA . PRO A 1 189 ? 3.714 8.864 31.381 1.00 43.53 189 PRO A CA 1
ATOM 1535 C C . PRO A 1 189 ? 4.400 7.689 30.655 1.00 43.53 189 PRO A C 1
ATOM 1537 O O . PRO A 1 189 ? 4.105 7.413 29.487 1.00 43.53 189 PRO A O 1
ATOM 1540 N N . PRO A 1 190 ? 5.306 6.960 31.334 1.00 32.84 190 PRO A N 1
ATOM 1541 C CA . PRO A 1 190 ? 6.087 5.896 30.718 1.00 32.84 190 PRO A CA 1
ATOM 1542 C C . PRO A 1 190 ? 5.186 4.741 30.265 1.00 32.84 190 PRO A C 1
ATOM 1544 O O . PRO A 1 190 ? 4.484 4.113 31.060 1.00 32.84 190 PRO A O 1
ATOM 1547 N N . LEU A 1 191 ? 5.229 4.456 28.961 1.00 35.62 191 LEU A N 1
ATOM 1548 C CA . LEU A 1 191 ? 4.585 3.300 28.346 1.00 35.62 191 LEU A CA 1
ATOM 1549 C C . LEU A 1 191 ? 5.169 2.014 28.943 1.00 35.62 191 LEU A C 1
ATOM 1551 O O . LEU A 1 191 ? 6.347 1.708 28.764 1.00 35.62 191 LEU A O 1
ATOM 1555 N N . GLN A 1 192 ? 4.324 1.258 29.637 1.00 33.59 192 GLN A N 1
ATOM 1556 C CA . GLN A 1 192 ? 4.633 -0.090 30.106 1.00 33.59 192 GLN A CA 1
ATOM 1557 C C . GLN A 1 192 ? 4.930 -1.014 28.905 1.00 33.59 192 GLN A C 1
ATOM 1559 O O . GLN A 1 192 ? 4.260 -0.905 27.869 1.00 33.59 192 GLN A O 1
ATOM 1564 N N . PRO A 1 193 ? 5.893 -1.946 29.017 1.00 31.75 193 PRO A N 1
ATOM 1565 C CA . PRO A 1 193 ? 6.194 -2.900 27.961 1.00 31.75 193 PRO A CA 1
ATOM 1566 C C . PRO A 1 193 ? 5.078 -3.950 27.895 1.00 31.75 193 PRO A C 1
ATOM 1568 O O . PRO A 1 193 ? 5.055 -4.912 28.657 1.00 31.75 193 PRO A O 1
ATOM 1571 N N . VAL A 1 194 ? 4.121 -3.761 26.985 1.00 33.97 194 VAL A N 1
ATOM 1572 C CA . VAL A 1 194 ? 3.096 -4.775 26.716 1.00 33.97 194 VAL A CA 1
ATOM 1573 C C . VAL A 1 194 ? 3.732 -5.899 25.906 1.00 33.97 194 VAL A C 1
ATOM 1575 O O . VAL A 1 194 ? 4.305 -5.675 24.840 1.00 33.97 194 VAL A O 1
ATOM 1578 N N . ARG A 1 195 ? 3.632 -7.113 26.449 1.00 31.42 195 ARG A N 1
ATOM 1579 C CA . ARG A 1 195 ? 4.079 -8.378 25.865 1.00 31.42 195 ARG A CA 1
ATOM 1580 C C . ARG A 1 195 ? 3.394 -8.575 24.507 1.00 31.42 195 ARG A C 1
ATOM 1582 O O . ARG A 1 195 ? 2.225 -8.936 24.440 1.00 31.42 195 ARG A O 1
ATOM 1589 N N . VAL A 1 196 ? 4.112 -8.275 23.425 1.00 30.03 196 VAL A N 1
ATOM 1590 C CA . VAL A 1 196 ? 3.660 -8.546 22.056 1.00 30.03 196 VAL A CA 1
ATOM 1591 C C . VAL A 1 196 ? 3.867 -10.036 21.820 1.00 30.03 196 VAL A C 1
ATOM 1593 O O . VAL A 1 196 ? 4.979 -10.466 21.523 1.00 30.03 196 VAL A O 1
ATOM 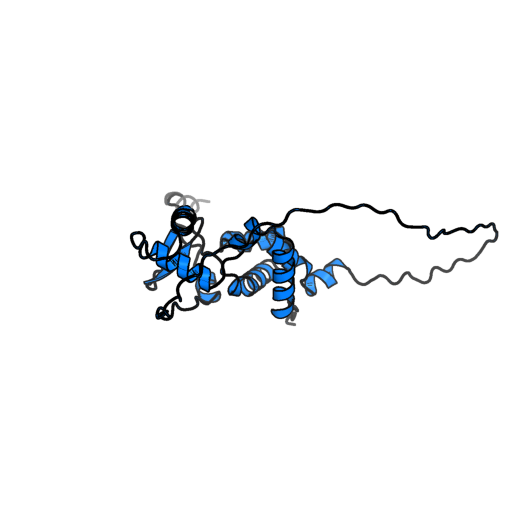1596 N N . GLU A 1 197 ? 2.822 -10.837 22.014 1.00 29.83 197 GLU A N 1
ATOM 1597 C CA . GLU A 1 197 ? 2.833 -12.206 21.501 1.00 29.83 197 GLU A CA 1
ATOM 1598 C C . GLU A 1 197 ? 3.035 -12.165 19.980 1.00 29.83 197 GLU A C 1
ATOM 1600 O O . GLU A 1 197 ? 2.560 -11.253 19.300 1.00 29.83 197 GLU A O 1
ATOM 1605 N N . ASN A 1 198 ? 3.843 -13.095 19.471 1.00 34.94 198 ASN A N 1
ATOM 1606 C CA . ASN A 1 198 ? 4.321 -13.133 18.092 1.00 34.94 198 ASN A CA 1
ATOM 1607 C C . ASN A 1 198 ? 3.154 -13.164 17.093 1.00 34.94 198 ASN A C 1
ATOM 1609 O O . ASN A 1 198 ? 2.615 -14.219 16.771 1.00 34.94 198 ASN A O 1
ATOM 1613 N N . TYR A 1 199 ? 2.775 -11.998 16.569 1.00 40.88 199 TYR A N 1
ATOM 1614 C CA . TYR A 1 199 ? 1.866 -11.902 15.431 1.00 40.88 199 TYR A CA 1
ATOM 1615 C C . TYR A 1 199 ? 2.663 -12.169 14.160 1.00 40.88 199 TYR A C 1
ATOM 1617 O O . TYR A 1 199 ? 3.318 -11.278 13.605 1.00 40.88 199 TYR A O 1
ATOM 1625 N N . ASP A 1 200 ? 2.641 -13.435 13.754 1.00 40.88 200 ASP A N 1
ATOM 1626 C CA . ASP A 1 200 ? 3.477 -13.959 12.690 1.00 40.88 200 ASP A CA 1
ATOM 1627 C C . ASP A 1 200 ? 3.351 -13.176 11.381 1.00 40.88 200 ASP A C 1
ATOM 1629 O O . ASP A 1 200 ? 2.277 -12.881 10.845 1.00 40.88 200 ASP A O 1
ATOM 1633 N N . PHE A 1 201 ? 4.528 -12.870 10.849 1.00 46.16 201 PHE A N 1
ATOM 1634 C CA . PHE A 1 201 ? 4.781 -12.396 9.503 1.00 46.16 201 PHE A CA 1
ATOM 1635 C C . PHE A 1 201 ? 4.069 -13.303 8.489 1.00 46.16 201 PHE A C 1
ATOM 1637 O O . PHE A 1 201 ? 4.458 -14.455 8.328 1.00 46.16 201 PHE A O 1
ATOM 1644 N N . VAL A 1 202 ? 3.049 -12.806 7.775 1.00 50.75 202 VAL A N 1
ATOM 1645 C CA . VAL A 1 202 ? 2.514 -13.554 6.628 1.00 50.75 202 VAL A CA 1
ATOM 1646 C C . VAL A 1 202 ? 3.533 -13.433 5.497 1.00 50.75 202 VAL A C 1
ATOM 1648 O O . VAL A 1 202 ? 3.757 -12.314 5.016 1.00 50.75 202 VAL A O 1
ATOM 1651 N N . PRO A 1 203 ? 4.174 -14.534 5.062 1.00 49.56 203 PRO A N 1
ATOM 1652 C CA . PRO A 1 203 ? 5.053 -14.486 3.911 1.00 49.56 203 PRO A CA 1
ATOM 1653 C C . PRO A 1 203 ? 4.229 -14.025 2.719 1.00 49.56 203 PRO A C 1
ATOM 1655 O O . PRO A 1 203 ? 3.125 -14.521 2.490 1.00 49.56 203 PRO A O 1
ATOM 1658 N N . VAL A 1 204 ? 4.769 -13.088 1.947 1.00 52.31 204 VAL A N 1
ATOM 1659 C CA . VAL A 1 204 ? 4.114 -12.553 0.747 1.00 52.31 204 VAL A CA 1
ATOM 1660 C C . VAL A 1 204 ? 3.655 -13.699 -0.175 1.00 52.31 204 VAL A C 1
ATOM 1662 O O . VAL A 1 204 ? 2.561 -13.636 -0.722 1.00 52.31 204 VAL A O 1
ATOM 1665 N N . ASN A 1 205 ? 4.395 -14.813 -0.208 1.00 46.19 205 ASN A N 1
ATOM 1666 C CA . ASN A 1 205 ? 4.028 -16.048 -0.909 1.00 46.19 205 ASN A CA 1
ATOM 1667 C C . ASN A 1 205 ? 2.710 -16.683 -0.420 1.00 46.19 205 ASN A C 1
ATOM 1669 O O . ASN A 1 205 ? 1.911 -17.109 -1.243 1.00 46.19 205 ASN A O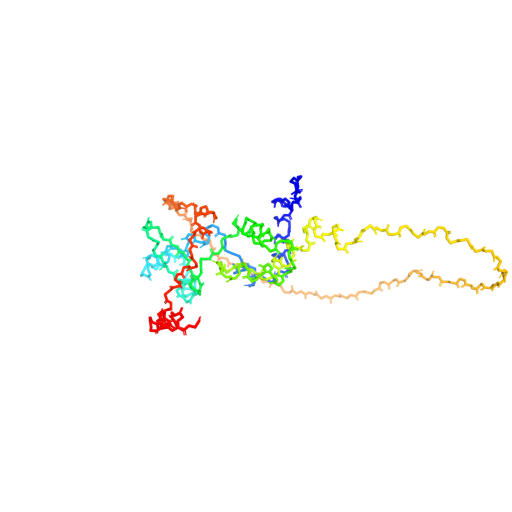 1
ATOM 1673 N N . SER A 1 206 ? 2.429 -16.710 0.888 1.00 53.62 206 SER A N 1
ATOM 1674 C CA . SER A 1 206 ? 1.174 -17.265 1.423 1.00 53.62 206 SER A CA 1
ATOM 1675 C C . SER A 1 206 ? -0.047 -16.403 1.088 1.00 53.62 206 SER A C 1
ATOM 1677 O O . SER A 1 206 ? -1.139 -16.940 0.960 1.00 53.62 206 SER A O 1
ATOM 1679 N N . VAL A 1 207 ? 0.132 -15.087 0.912 1.00 54.09 207 VAL A N 1
ATOM 1680 C CA . VAL A 1 207 ? -0.934 -14.168 0.461 1.00 54.09 207 VAL A CA 1
ATOM 1681 C C . VAL A 1 207 ? -1.102 -14.228 -1.062 1.00 54.09 207 VAL A C 1
ATOM 1683 O O . VAL A 1 207 ? -2.208 -14.118 -1.577 1.00 54.09 207 VAL A O 1
ATOM 1686 N N . ILE A 1 208 ? -0.002 -14.415 -1.800 1.00 53.47 208 ILE A N 1
ATOM 1687 C CA . ILE A 1 208 ? 0.030 -14.474 -3.270 1.00 53.47 208 ILE A CA 1
ATOM 1688 C C . ILE A 1 208 ? -0.574 -15.771 -3.821 1.00 53.47 208 ILE A C 1
ATOM 1690 O O . ILE A 1 208 ? -1.135 -15.736 -4.919 1.00 53.47 208 ILE A O 1
ATOM 1694 N N . SER A 1 209 ? -0.445 -16.886 -3.097 1.00 42.38 209 SER A N 1
ATOM 1695 C CA . SER A 1 209 ? -0.968 -18.196 -3.510 1.00 42.38 209 SER A CA 1
ATOM 1696 C C . SER A 1 209 ? -2.463 -18.384 -3.249 1.00 42.38 209 SER A C 1
ATOM 1698 O O . SER A 1 209 ? -3.028 -19.368 -3.714 1.00 42.38 209 SER A O 1
ATOM 1700 N N . GLN A 1 210 ? -3.113 -17.472 -2.521 1.00 40.41 210 GLN A N 1
ATOM 1701 C CA . GLN A 1 210 ? -4.558 -17.526 -2.317 1.00 40.41 210 GLN A CA 1
ATOM 1702 C C . GLN A 1 210 ? -5.279 -16.712 -3.408 1.00 40.41 210 GLN A C 1
ATOM 1704 O O . GLN A 1 210 ? -4.792 -15.642 -3.797 1.00 40.41 210 GLN A O 1
ATOM 1709 N N . PRO A 1 211 ? -6.415 -17.203 -3.947 1.00 37.91 211 PRO A N 1
ATOM 1710 C CA . PRO A 1 211 ? -7.264 -16.406 -4.831 1.00 37.91 211 PRO A CA 1
ATOM 1711 C C . PRO A 1 211 ? -7.645 -15.093 -4.124 1.00 37.91 211 PRO A C 1
ATOM 1713 O O . PRO A 1 211 ? -7.629 -15.053 -2.890 1.00 37.91 211 PRO A O 1
ATOM 1716 N N . PRO A 1 212 ? -7.950 -14.004 -4.863 1.00 43.06 212 PRO A N 1
ATOM 1717 C CA . PRO A 1 212 ? -8.322 -12.731 -4.248 1.00 43.06 212 PRO A CA 1
ATOM 1718 C C . PRO A 1 212 ? -9.364 -12.981 -3.157 1.00 43.06 212 PRO A C 1
ATOM 1720 O O . PRO A 1 212 ? -10.372 -13.640 -3.420 1.00 43.06 212 PRO A O 1
ATOM 1723 N N . TYR A 1 213 ? -9.068 -12.518 -1.937 1.00 43.47 213 TYR A N 1
ATOM 1724 C CA . TYR A 1 213 ? -9.903 -12.725 -0.757 1.00 43.47 213 TYR A CA 1
ATOM 1725 C C . TYR A 1 213 ? -11.360 -12.361 -1.092 1.00 43.47 213 TYR A C 1
ATOM 1727 O O . TYR A 1 213 ? -11.696 -11.197 -1.289 1.00 43.47 213 TYR A O 1
ATOM 1735 N N . ASN A 1 214 ? -12.182 -13.409 -1.226 1.00 39.59 214 ASN A N 1
ATOM 1736 C CA . ASN A 1 214 ? -13.533 -13.457 -1.795 1.00 39.59 214 ASN A CA 1
ATOM 1737 C C . ASN A 1 214 ? -13.702 -13.032 -3.271 1.00 39.59 214 ASN A C 1
ATOM 1739 O O . ASN A 1 214 ? -14.228 -11.967 -3.585 1.00 39.59 214 ASN A O 1
ATOM 1743 N N . ALA A 1 215 ? -13.501 -13.995 -4.176 1.00 34.91 215 ALA A N 1
ATOM 1744 C CA . ALA A 1 215 ? -14.464 -14.246 -5.250 1.00 34.91 215 ALA A CA 1
ATOM 1745 C C . ALA A 1 215 ? -15.661 -15.058 -4.702 1.00 34.91 215 ALA A C 1
ATOM 1747 O O . ALA A 1 215 ? -15.888 -16.201 -5.078 1.00 34.91 215 ALA A O 1
ATOM 1748 N N . LYS A 1 216 ? -16.429 -14.467 -3.782 1.00 35.34 216 LYS A N 1
ATOM 1749 C CA . LYS A 1 216 ? -17.849 -14.804 -3.604 1.00 35.34 216 LYS A CA 1
ATOM 1750 C C . LYS A 1 216 ? -18.666 -13.582 -4.003 1.00 35.34 216 LYS A C 1
ATOM 1752 O O . LYS A 1 216 ? -19.285 -12.921 -3.180 1.00 35.34 216 LYS A O 1
ATOM 1757 N N . LEU A 1 217 ? -18.634 -13.284 -5.298 1.00 31.03 217 LEU A N 1
ATOM 1758 C CA . LEU A 1 217 ? -19.814 -12.764 -5.970 1.00 31.03 217 LEU A CA 1
ATOM 1759 C C . LE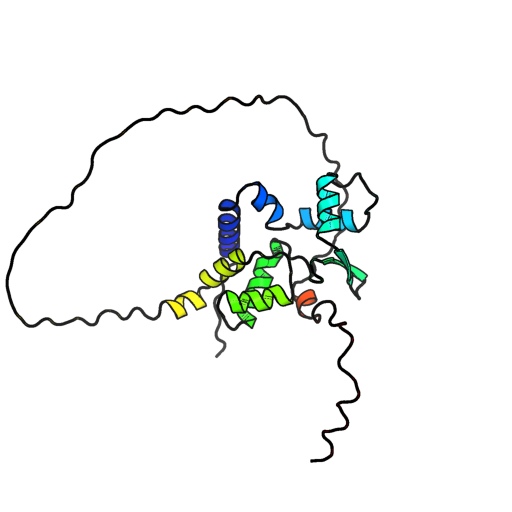U A 1 217 ? -20.545 -13.999 -6.490 1.00 31.03 217 LEU A C 1
ATOM 1761 O O . LEU A 1 217 ? -20.108 -14.634 -7.445 1.00 31.03 217 LEU A O 1
ATOM 1765 N N . HIS A 1 218 ? -21.609 -14.388 -5.792 1.00 33.66 218 HIS A N 1
ATOM 1766 C CA . HIS A 1 218 ? -22.635 -15.227 -6.395 1.00 33.66 218 HIS A CA 1
ATOM 1767 C C . HIS A 1 218 ? -23.142 -14.542 -7.679 1.00 33.66 218 HIS A C 1
ATOM 1769 O O . HIS A 1 218 ? -23.234 -13.315 -7.711 1.00 33.66 218 HIS A O 1
ATOM 1775 N N . PHE A 1 219 ? -23.527 -15.369 -8.658 1.00 31.86 219 PHE A N 1
ATOM 1776 C CA . PHE A 1 219 ? -24.226 -15.070 -9.918 1.00 31.86 219 PHE A CA 1
ATOM 1777 C C . PHE A 1 219 ? -23.383 -14.829 -11.186 1.00 31.86 219 PHE A C 1
ATOM 1779 O O . PHE A 1 219 ? -23.211 -13.705 -11.645 1.00 31.86 219 PHE A O 1
ATOM 1786 N N . MET A 1 220 ? -22.971 -15.931 -11.822 1.00 28.22 220 MET A N 1
ATOM 1787 C CA . MET A 1 220 ? -23.414 -16.255 -13.186 1.00 28.22 220 MET A CA 1
ATOM 1788 C C . MET A 1 220 ? -23.899 -17.718 -13.179 1.00 28.22 220 MET A C 1
ATOM 1790 O O . MET A 1 220 ? -23.342 -18.563 -12.483 1.00 28.22 220 MET A O 1
ATOM 1794 N N . ASP A 1 221 ? -25.013 -17.930 -13.862 1.00 34.41 221 ASP A N 1
ATOM 1795 C CA . ASP A 1 221 ? -25.967 -19.044 -13.830 1.00 34.41 221 ASP A CA 1
ATOM 1796 C C . ASP A 1 221 ? -25.379 -20.420 -14.253 1.00 34.41 221 ASP A C 1
ATOM 1798 O O . ASP A 1 221 ? -24.653 -20.472 -15.249 1.00 34.41 221 ASP A O 1
ATOM 1802 N N . PRO A 1 222 ? -25.686 -21.550 -13.573 1.00 33.31 222 PRO A N 1
ATOM 1803 C CA . PRO A 1 222 ? -25.252 -22.892 -13.987 1.00 33.31 222 PRO A CA 1
ATOM 1804 C C . PRO A 1 222 ? -25.953 -23.451 -15.239 1.00 33.31 222 PRO A C 1
ATOM 1806 O O . PRO A 1 222 ? -25.641 -24.566 -15.647 1.00 33.31 222 PRO A O 1
ATOM 1809 N N . THR A 1 223 ? -26.888 -22.730 -15.860 1.00 39.31 223 THR A N 1
ATOM 1810 C CA . THR A 1 223 ? -27.648 -23.232 -17.024 1.00 39.31 223 THR A CA 1
ATOM 1811 C C . THR A 1 223 ? -26.981 -23.012 -18.391 1.00 39.31 223 THR A C 1
ATOM 1813 O O . THR A 1 223 ? -27.520 -23.442 -19.405 1.00 39.31 223 THR A O 1
ATOM 1816 N N . LEU A 1 224 ? -25.779 -22.424 -18.459 1.00 38.12 224 LEU A N 1
ATOM 1817 C CA . LEU A 1 224 ? -25.050 -22.190 -19.723 1.00 38.12 224 LEU A CA 1
ATOM 1818 C C . LEU A 1 224 ? -23.906 -23.179 -20.010 1.00 38.12 224 LEU A C 1
ATOM 1820 O O . LEU A 1 224 ? -22.975 -22.855 -20.746 1.00 38.12 224 LEU A O 1
ATOM 1824 N N . LEU A 1 225 ? -23.981 -24.397 -19.469 1.00 34.69 225 LEU A N 1
ATOM 1825 C CA . LEU A 1 225 ? -23.074 -25.498 -19.825 1.00 34.69 225 LEU A CA 1
ATOM 1826 C C . LEU A 1 225 ? -23.733 -26.622 -20.643 1.00 34.69 225 LEU A C 1
ATOM 1828 O O . LEU A 1 225 ? -23.056 -27.596 -20.949 1.00 34.69 225 LEU A O 1
ATOM 1832 N N . ASP A 1 226 ? -24.990 -26.452 -21.070 1.00 37.00 226 ASP A N 1
ATOM 1833 C CA . ASP A 1 226 ? -25.722 -27.449 -21.877 1.00 37.00 226 ASP A CA 1
ATOM 1834 C C . ASP A 1 226 ? -26.019 -26.993 -23.326 1.00 37.00 226 ASP A C 1
ATOM 1836 O O . ASP A 1 226 ? -26.811 -27.594 -24.043 1.00 37.00 226 ASP A O 1
ATOM 1840 N N . LEU A 1 227 ? -25.371 -25.916 -23.795 1.00 41.09 227 LEU A N 1
ATOM 1841 C CA . LEU A 1 227 ? -25.563 -25.358 -25.150 1.00 41.09 227 LEU A CA 1
ATOM 1842 C C . LEU A 1 227 ? -24.304 -25.373 -26.033 1.00 41.09 227 LEU A C 1
ATOM 1844 O O . LEU A 1 227 ? -24.237 -24.676 -27.041 1.00 41.09 227 LEU A O 1
ATOM 1848 N N . MET A 1 228 ? -23.311 -26.194 -25.689 1.00 35.94 228 MET A N 1
ATOM 1849 C CA . MET A 1 228 ? -22.127 -26.458 -26.528 1.00 35.94 228 MET A CA 1
ATOM 1850 C C . MET A 1 228 ? -21.919 -27.968 -26.750 1.00 35.94 228 MET A C 1
ATOM 1852 O O . MET A 1 228 ? -20.797 -28.447 -26.871 1.00 35.94 228 MET A O 1
ATOM 1856 N N . SER A 1 229 ? -23.012 -28.737 -26.784 1.00 40.69 229 SER A N 1
ATOM 1857 C CA . SER A 1 229 ? -23.025 -30.149 -27.215 1.00 40.69 229 SER A CA 1
ATOM 1858 C C . SER A 1 229 ? -23.916 -30.407 -28.436 1.00 40.69 229 SER A C 1
ATOM 1860 O O . SER A 1 229 ? -24.130 -31.554 -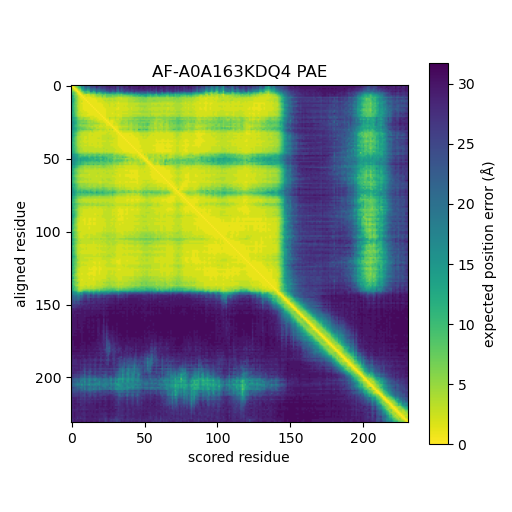28.811 1.00 40.69 229 SER A O 1
ATOM 1862 N N . PHE A 1 230 ? -24.371 -29.348 -29.108 1.00 41.62 230 PHE A N 1
ATOM 1863 C CA . PHE A 1 230 ? -24.969 -29.420 -30.439 1.00 41.62 230 PHE A CA 1
ATOM 1864 C C . PHE A 1 230 ? -24.510 -28.215 -31.262 1.00 41.62 230 PHE A C 1
ATOM 1866 O O . PHE A 1 230 ? -25.205 -27.207 -31.291 1.00 41.62 230 PHE A O 1
ATOM 1873 N N . PHE A 1 231 ? -23.299 -28.301 -31.818 1.00 41.72 231 PHE A N 1
ATOM 1874 C CA . PHE A 1 231 ? -22.882 -27.903 -33.174 1.00 41.72 231 PHE A CA 1
ATOM 1875 C C . PHE A 1 231 ? -21.389 -28.200 -33.341 1.00 41.72 231 PHE A C 1
ATOM 1877 O O . PHE A 1 231 ? -20.608 -27.827 -32.437 1.00 41.72 231 PHE A O 1
#

Mean predicted aligned error: 16.44 Å

Radius of gyration: 27.78 Å; Cα contacts (8 Å, |Δi|>4): 156; chains: 1; bounding box: 61×72×79 Å

InterPro domains:
  IPR041588 Integrase zinc-binding domain [PF17921] (92-141)

Foldseek 3Di:
DDPPQDWDDPVNLVVLVVVVLVPDDPVCNVQQAAAPVNQVLLVVCQVCVPDCVRDHPVSSVVSVVAWHWDQDPVRAIFIDGPLAGEDHPVCVVVLLVVLCVVLVLDALVSSVVSSVQHYDSHDSVSSNSRSVPTPNNVPVVVDPPPPPDPPDDDDDDDDDDDDDDDDDDDDDDDDDDDDDDDDDDDDDDDDDDDDPDPSDDDPPVNSVPDDRNDPPPDDDDPPPPPPPPPD

Sequence (231 aa):
MQNQHHYLSQTSFDEIVRSYLANLSFKKRDKALIDRRRYNLILQVLQEPKNTAVSTAQFRFWVKKMFQLVTLETGRLVVCHDNKPVAIREQIYTILLWAHQQSHHGGRDKTSILVRQRFSWIPKELIARFVRHCPFCITRRNGPIETPLPYNPIFTTLSASSSTSSSPSSAKTDTATPDRYDLSGSVDPPLQPVRVENYDFVPVNSVISQPPYNAKLHFMDPTLLDLMSFF

pLDDT: mean 72.11, std 26.24, range [28.22, 97.44]